Protein AF-0000000087723952 (afdb_homodimer)

Sequence (284 aa):
MVAALSARDNWGLHAAAAVATLAGLWAAYNCGKAASRRHQKVFVLSVTLAFPSEAELEAFLTVWRPLAEYVKRNEPRTLSFELCHADNDPLKIMVYERYVSKSDYTEVHRSSGPMRAFKEATAGMKFTVTGQSFYESNIGYMMVAALSARDNWGLHAAAAVATLAGLWAAYNCGKAASRRHQKVFVLSVTLAFPSEAELEAFLTVWRPLAEYVKRNEPRTLSFELCHADNDPLKIMVYERYVSKSDYTEVHRSSGPMRAFKEATAGMKFTVTGQSFYESNIGYM

Nearest PDB structures (foldseek):
  3bm7-assembly1_A-2  TM=8.627E-01  e=5.551E-07  Caulobacter vibrioides CB15
  3kkf-assembly1_A  TM=8.091E-01  e=1.254E-06  Bacteroides thetaiotaomicron
  8ecx-assembly1_B  TM=7.713E-01  e=5.551E-07  Pseudomonas aeruginosa
  2gff-assembly1_A  TM=8.118E-01  e=2.832E-06  Yersinia pestis
  4dpo-assembly1_B  TM=8.158E-01  e=4.193E-05  Methanosarcina mazei Go1

pLDDT: mean 77.63, std 32.88, range [15.65, 98.94]

InterPro domains:
  IPR007138 Antibiotic biosynthesis monooxygenase domain [PF03992] (53-120)
  IPR007138 Antibiotic biosynthesis monooxygenase domain [PS51725] (43-139)
  IPR011008 Dimeric alpha-beta barrel [SSF54909] (54-125)

Radius of gyration: 39.35 Å; Cα contacts (8 Å, |Δi|>4): 420; chains: 2; bounding box: 183×106×47 Å

Organism: NCBI:txid307507

Foldseek 3Di:
DDDDDPPDDDPPPDDDDPPDDDDPPPDPPCPVPVPVVPQAFKKKWKKKKFAPDPVLQVLLVVLVVVLLVCCVVPQVQWPDWDKAADPPDRRMIMTMTIGSHVCSVVPPSCPDPSNVVSCVSCVPGDIDMDTDMDGDPVPDDD/DDDDDDDDDDDDPCVDDPPPVPPVPPPPPCPVPCPVVPQAFKKKWKKKKFAPDPVLVVLLVVLVVVLLVCCVVPQVQWPDWDKAADPPDRRMIMTMTIGSHVCSVVPPSCPDPSNVVSCVSCVPGDIDMDTDMDGDPVPDDD

Structure (mmCIF, N/CA/C/O backbone):
data_AF-0000000087723952-model_v1
#
loop_
_entity.id
_entity.type
_entity.pdbx_description
1 polymer 'ABM domain-containing protein'
#
loop_
_atom_site.group_PDB
_atom_site.id
_atom_site.type_symbol
_atom_site.label_atom_id
_atom_site.label_alt_id
_atom_site.label_comp_id
_atom_site.label_asym_id
_atom_site.label_entity_id
_atom_site.label_seq_id
_atom_site.pdbx_PDB_ins_code
_atom_site.Cartn_x
_atom_site.Cartn_y
_atom_site.Cartn_z
_atom_site.occupancy
_atom_site.B_iso_or_equiv
_atom_site.auth_seq_id
_atom_site.auth_comp_id
_atom_site.auth_asym_id
_atom_site.auth_atom_id
_atom_site.pdbx_PDB_model_num
ATOM 1 N N . MET A 1 1 ? 90.125 -59.531 4.332 1 22.11 1 MET A N 1
ATOM 2 C CA . MET A 1 1 ? 90 -58.812 5.605 1 22.11 1 MET A CA 1
ATOM 3 C C . MET A 1 1 ? 90.125 -57.312 5.402 1 22.11 1 MET A C 1
ATOM 5 O O . MET A 1 1 ? 90.125 -56.562 6.371 1 22.11 1 MET A O 1
ATOM 9 N N . VAL A 1 2 ? 90.375 -56.969 4.188 1 16.42 2 VAL A N 1
ATOM 10 C CA . VAL A 1 2 ? 91.125 -55.719 4.109 1 16.42 2 VAL A CA 1
ATOM 11 C C . VAL A 1 2 ? 90.25 -54.562 4.543 1 16.42 2 VAL A C 1
ATOM 13 O O . VAL A 1 2 ? 89 -54.688 4.582 1 16.42 2 VAL A O 1
ATOM 16 N N . ALA A 1 3 ? 90.5 -53.438 3.879 1 15.65 3 ALA A N 1
ATOM 17 C CA . ALA A 1 3 ? 90.938 -52.125 4.312 1 15.65 3 ALA A CA 1
ATOM 18 C C . ALA A 1 3 ? 89.688 -51.25 4.613 1 15.65 3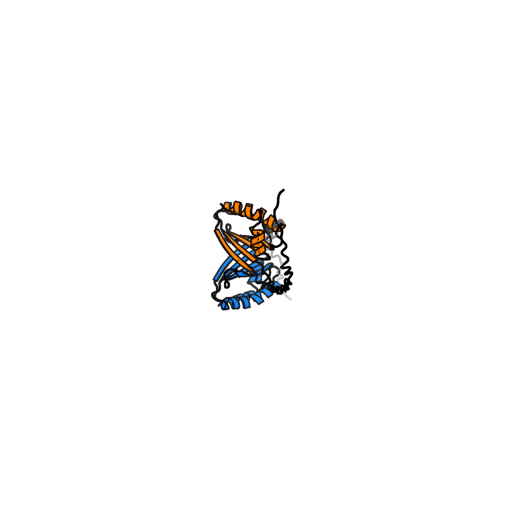 ALA A C 1
ATOM 20 O O . ALA A 1 3 ? 89.625 -50.656 5.695 1 15.65 3 ALA A O 1
ATOM 21 N N . ALA A 1 4 ? 89.438 -50.406 3.643 1 16.77 4 ALA A N 1
ATOM 22 C CA . ALA A 1 4 ? 89.625 -48.969 3.773 1 16.77 4 ALA A CA 1
ATOM 23 C C . ALA A 1 4 ? 88.375 -48.312 4.34 1 16.77 4 ALA A C 1
ATOM 25 O O . ALA A 1 4 ? 87.312 -48.938 4.332 1 16.77 4 ALA A O 1
ATOM 26 N N . LEU A 1 5 ? 87.875 -47.25 3.611 1 19.91 5 LEU A N 1
ATOM 27 C CA . LEU A 1 5 ? 87.938 -45.812 3.893 1 19.91 5 LEU A CA 1
ATOM 28 C C . LEU A 1 5 ? 86.625 -45.312 4.504 1 19.91 5 LEU A C 1
ATOM 30 O O . LEU A 1 5 ? 85.562 -45.5 3.916 1 19.91 5 LEU A O 1
ATOM 34 N N . SER A 1 6 ? 86.5 -45.062 5.816 1 18.73 6 SER A N 1
ATOM 35 C CA . SER A 1 6 ? 85.688 -44.594 6.93 1 18.73 6 SER A CA 1
ATOM 36 C C . SER A 1 6 ? 85.188 -43.188 6.688 1 18.73 6 SER A C 1
ATOM 38 O O . SER A 1 6 ? 84.75 -42.5 7.629 1 18.73 6 SER A O 1
ATOM 40 N N . ALA A 1 7 ? 85.312 -42.75 5.312 1 19.58 7 ALA A N 1
ATOM 41 C CA . ALA A 1 7 ? 85.25 -41.312 5.137 1 19.58 7 ALA A CA 1
ATOM 42 C C . ALA A 1 7 ? 84.062 -40.719 5.887 1 19.58 7 ALA A C 1
ATOM 44 O O . ALA A 1 7 ? 82.938 -41.062 5.621 1 19.58 7 ALA A O 1
ATOM 45 N N . ARG A 1 8 ? 84.25 -40.094 7.027 1 18.91 8 ARG A N 1
ATOM 46 C CA . ARG A 1 8 ? 83.75 -39.406 8.203 1 18.91 8 ARG A CA 1
ATOM 47 C C . ARG A 1 8 ? 82.75 -38.344 7.82 1 18.91 8 ARG A C 1
ATOM 49 O O . ARG A 1 8 ? 81.562 -38.406 8.219 1 18.91 8 ARG A O 1
ATOM 56 N N . ASP A 1 9 ? 83.188 -36.938 7.973 1 18.14 9 ASP A N 1
ATOM 57 C CA . ASP A 1 9 ? 82.875 -35.906 8.945 1 18.14 9 ASP A CA 1
ATOM 58 C C . ASP A 1 9 ? 81.75 -35 8.453 1 18.14 9 ASP A C 1
ATOM 60 O O . ASP A 1 9 ? 80.562 -35.125 8.898 1 18.14 9 ASP A O 1
ATOM 64 N N . ASN A 1 10 ? 82 -33.562 8.273 1 19.45 10 ASN A N 1
ATOM 65 C CA . ASN A 1 10 ? 81.75 -32.312 8.969 1 19.45 10 ASN A CA 1
ATOM 66 C C . ASN A 1 10 ? 80.812 -31.406 8.164 1 19.45 10 ASN A C 1
ATOM 68 O O . ASN A 1 10 ? 81.25 -30.469 7.5 1 19.45 10 ASN A O 1
ATOM 72 N N . TRP A 1 11 ? 80.062 -31.891 7.152 1 19.27 11 TRP A N 1
ATOM 73 C CA . TRP A 1 11 ? 79.562 -30.875 6.246 1 19.27 11 TRP A CA 1
ATOM 74 C C . TRP A 1 11 ? 78.812 -29.766 7.02 1 19.27 11 TRP A C 1
ATOM 76 O O . TRP A 1 11 ? 77.938 -30.047 7.848 1 19.27 11 TRP A O 1
ATOM 86 N N . GLY A 1 12 ? 79.438 -28.516 7.203 1 18.52 12 GLY A N 1
ATOM 87 C CA . GLY A 1 12 ? 79.438 -27.172 7.785 1 18.52 12 GLY A CA 1
ATOM 88 C C . GLY A 1 12 ? 78.188 -26.391 7.492 1 18.52 12 GLY A C 1
ATOM 89 O O . GLY A 1 12 ? 78.125 -25.203 7.816 1 18.52 12 GLY A O 1
ATOM 90 N N . LEU A 1 13 ? 77.438 -26.781 6.457 1 20.98 13 LEU A N 1
ATOM 91 C CA . LEU A 1 13 ? 76.812 -25.609 5.871 1 20.98 13 LEU A CA 1
ATOM 92 C C . LEU A 1 13 ? 75.938 -24.906 6.898 1 20.98 13 LEU A C 1
ATOM 94 O O . LEU A 1 13 ? 74.938 -25.484 7.367 1 20.98 13 LEU A O 1
ATOM 98 N N . HIS A 1 14 ? 76.562 -23.906 7.645 1 20.56 14 HIS A N 1
ATOM 99 C CA . HIS A 1 14 ? 76.188 -23.031 8.75 1 20.56 14 HIS A CA 1
ATOM 100 C C . HIS A 1 14 ? 74.875 -22.281 8.445 1 20.56 14 HIS A C 1
ATOM 102 O O . HIS A 1 14 ? 74.188 -21.844 9.359 1 20.56 14 HIS A O 1
ATOM 108 N N . ALA A 1 15 ? 74.812 -21.734 7.109 1 19.08 15 ALA A N 1
ATOM 109 C CA . ALA A 1 15 ? 74.438 -20.344 7.262 1 19.08 15 ALA A CA 1
ATOM 110 C C . ALA A 1 15 ? 73.188 -20.219 8.125 1 19.08 15 ALA A C 1
ATOM 112 O O . ALA A 1 15 ? 72.5 -21.203 8.344 1 19.08 15 ALA A O 1
ATOM 113 N N . ALA A 1 16 ? 72.312 -19.219 7.559 1 20.5 16 ALA A N 1
ATOM 114 C CA . ALA A 1 16 ? 71.688 -17.969 7.988 1 20.5 16 ALA A CA 1
ATOM 115 C C . ALA A 1 16 ? 70.438 -18.234 8.805 1 20.5 16 ALA A C 1
ATOM 117 O O . ALA A 1 16 ? 69.75 -19.203 8.57 1 20.5 16 ALA A O 1
ATOM 118 N N . ALA A 1 17 ? 70.375 -17.406 9.836 1 20.64 17 ALA A N 1
ATOM 119 C CA . ALA A 1 17 ? 69.625 -16.984 11.016 1 20.64 17 ALA A CA 1
ATOM 120 C C . ALA A 1 17 ? 68.125 -16.812 10.672 1 20.64 17 ALA A C 1
ATOM 122 O O . ALA A 1 17 ? 67.812 -15.984 9.828 1 20.64 17 ALA A O 1
ATOM 123 N N . ALA A 1 18 ? 67.312 -17.891 10.648 1 21.41 18 ALA A N 1
ATOM 124 C CA . ALA A 1 18 ? 65.875 -18.016 10.523 1 21.41 18 ALA A CA 1
ATOM 125 C C . ALA A 1 18 ? 65.125 -17 11.406 1 21.41 18 ALA A C 1
ATOM 127 O O . ALA A 1 18 ? 63.938 -16.875 11.344 1 21.41 18 ALA A O 1
ATOM 128 N N . VAL A 1 19 ? 66 -16.484 12.484 1 21.25 19 VAL A N 1
ATOM 129 C CA . VAL A 1 19 ? 65.062 -16.359 13.617 1 21.25 19 VAL A CA 1
ATOM 130 C C . VAL A 1 19 ? 64.125 -15.148 13.414 1 21.25 19 VAL A C 1
ATOM 132 O O . VAL A 1 19 ? 64.312 -14.125 14.086 1 21.25 19 VAL A O 1
ATOM 135 N N . ALA A 1 20 ? 64.188 -14.516 12.188 1 22 20 ALA A N 1
ATOM 136 C CA . ALA A 1 20 ? 63.625 -13.195 12.492 1 22 20 ALA A CA 1
ATOM 137 C C . ALA A 1 20 ? 62.469 -13.305 13.453 1 22 20 ALA A C 1
ATOM 139 O O . ALA A 1 20 ? 61.781 -14.328 13.492 1 22 20 ALA A O 1
ATOM 140 N N . THR A 1 21 ? 62.188 -12.133 14.156 1 20.95 21 THR A N 1
ATOM 141 C CA . THR A 1 21 ? 61.656 -11.43 15.328 1 20.95 21 THR A CA 1
ATOM 142 C C . THR A 1 21 ? 60.156 -11.633 15.461 1 20.95 21 THR A C 1
ATOM 144 O O . THR A 1 21 ? 59.5 -12.023 14.492 1 20.95 21 THR A O 1
ATOM 147 N N . LEU A 1 22 ? 59.531 -10.68 16.219 1 22.83 22 LEU A N 1
ATOM 148 C CA . LEU A 1 22 ? 58.625 -10.344 17.312 1 22.83 22 LEU A CA 1
ATOM 149 C C . LEU A 1 22 ? 57.188 -10.375 16.844 1 22.83 22 LEU A C 1
ATOM 151 O O . LEU A 1 22 ? 56.906 -10.258 15.648 1 22.83 22 LEU A O 1
ATOM 155 N N . ALA A 1 23 ? 56.312 -10.375 17.938 1 25.39 23 ALA A N 1
ATOM 156 C CA . ALA A 1 23 ? 54.969 -10.562 18.484 1 25.39 23 ALA A CA 1
ATOM 157 C C . ALA A 1 23 ? 54 -9.539 17.906 1 25.39 23 ALA A C 1
ATOM 159 O O . ALA A 1 23 ? 52.812 -9.586 18.203 1 25.39 23 ALA A O 1
ATOM 160 N N . GLY A 1 24 ? 54.625 -8.516 17.266 1 24.78 24 GLY A N 1
ATOM 161 C CA . GLY A 1 24 ? 53.75 -7.395 17.516 1 24.78 24 GLY A CA 1
ATOM 162 C C . GLY A 1 24 ? 52.344 -7.633 17 1 24.78 24 GLY A C 1
ATOM 163 O O . GLY A 1 24 ? 51.531 -6.699 16.922 1 24.78 24 GLY A O 1
ATOM 164 N N . LEU A 1 25 ? 52.219 -8.711 16.328 1 26.14 25 LEU A N 1
ATOM 165 C CA . LEU A 1 25 ? 51.031 -8.484 15.5 1 26.14 25 LEU A CA 1
ATOM 166 C C . LEU A 1 25 ? 49.812 -8.141 16.359 1 26.14 25 LEU A C 1
ATOM 168 O O . LEU A 1 25 ? 49.25 -9.023 17.016 1 26.14 25 LEU A O 1
ATOM 172 N N . TRP A 1 26 ? 50.031 -7.129 17.297 1 23.89 26 TRP A N 1
ATOM 173 C CA . TRP A 1 26 ? 48.781 -6.715 17.953 1 23.89 26 TRP A CA 1
ATOM 174 C C . TRP A 1 26 ? 47.594 -6.84 17.016 1 23.89 26 TRP A C 1
ATOM 176 O O . TRP A 1 26 ? 47.719 -6.574 15.812 1 23.89 26 TRP A O 1
ATOM 186 N N . ALA A 1 27 ? 46.562 -7.527 17.516 1 23.95 27 ALA A N 1
ATOM 187 C CA . ALA A 1 27 ? 45.156 -7.734 17.188 1 23.95 27 ALA A CA 1
ATOM 188 C C . ALA A 1 27 ? 44.531 -6.465 16.609 1 23.95 27 ALA A C 1
ATOM 190 O O . ALA A 1 27 ? 44.562 -5.414 17.25 1 23.95 27 ALA A O 1
ATOM 191 N N . ALA A 1 28 ? 44.844 -6.086 15.461 1 27.3 28 ALA A N 1
ATOM 192 C CA . ALA A 1 28 ? 43.938 -5.129 14.828 1 27.3 28 ALA A CA 1
ATOM 193 C C . ALA A 1 28 ? 42.562 -5.207 15.43 1 27.3 28 ALA A C 1
ATOM 195 O O . ALA A 1 28 ? 42 -6.297 15.602 1 27.3 28 ALA A O 1
ATOM 196 N N . TYR A 1 29 ? 42.281 -4.359 16.406 1 26.86 29 TYR A N 1
ATOM 197 C CA . TYR A 1 29 ? 40.969 -3.945 16.906 1 26.86 29 TYR A CA 1
ATOM 198 C C . TYR A 1 29 ? 39.938 -4.027 15.797 1 26.86 29 TYR A C 1
ATOM 200 O O . TYR A 1 29 ? 40.062 -3.408 14.742 1 26.86 29 TYR A O 1
ATOM 208 N N . ASN A 1 30 ? 39.469 -5.188 15.539 1 30.38 30 ASN A N 1
ATOM 209 C CA . ASN A 1 30 ? 38.156 -5.344 14.891 1 30.38 30 ASN A CA 1
ATOM 210 C C . ASN A 1 30 ? 37.25 -4.176 15.211 1 30.38 30 ASN A C 1
ATOM 212 O O . ASN A 1 30 ? 36.688 -4.109 16.297 1 30.38 30 ASN A O 1
ATOM 216 N N . CYS A 1 31 ? 37.812 -2.975 15.18 1 27.55 31 CYS A N 1
ATOM 217 C CA . CYS A 1 31 ? 36.75 -1.968 15.164 1 27.55 31 CYS A CA 1
ATOM 218 C C . CYS A 1 31 ? 35.5 -2.502 14.484 1 27.55 31 CYS A C 1
ATOM 220 O O . CYS A 1 31 ? 35.5 -2.756 13.281 1 27.55 31 CYS A O 1
ATOM 222 N N . GLY A 1 32 ? 35.031 -3.541 14.945 1 30.56 32 GLY A N 1
ATOM 223 C CA . GLY A 1 32 ? 33.625 -3.838 14.633 1 30.56 32 GLY A CA 1
ATOM 224 C C . GLY A 1 32 ? 32.812 -2.604 14.297 1 30.56 32 GLY A C 1
ATOM 225 O O . GLY A 1 32 ? 32.594 -1.753 15.156 1 30.56 32 GLY A O 1
ATOM 226 N N . LYS A 1 33 ? 33.25 -1.799 13.359 1 31.2 33 LYS A N 1
ATOM 227 C CA . LYS A 1 33 ? 32.25 -0.843 12.93 1 31.2 33 LYS A CA 1
ATOM 228 C C . LYS A 1 33 ? 30.844 -1.324 13.297 1 31.2 33 LYS A C 1
ATOM 230 O O . LYS A 1 33 ? 30.5 -2.492 13.086 1 31.2 33 LYS A O 1
ATOM 235 N N . ALA A 1 34 ? 30.422 -1.052 14.445 1 26.94 34 ALA A N 1
ATOM 236 C CA . ALA A 1 34 ? 28.969 -1.027 14.586 1 26.94 34 ALA A CA 1
ATOM 237 C C . ALA A 1 34 ? 28.281 -0.861 13.234 1 26.94 34 ALA A C 1
ATOM 239 O O . ALA A 1 34 ? 28.375 0.198 12.609 1 26.94 34 ALA A O 1
ATOM 240 N N . ALA A 1 35 ? 28.594 -1.619 12.281 1 33.31 35 ALA A N 1
ATOM 241 C CA . ALA A 1 35 ? 27.578 -1.604 11.227 1 33.31 35 ALA A CA 1
ATOM 242 C C . ALA A 1 35 ? 26.281 -0.974 11.711 1 33.31 35 ALA A C 1
ATOM 244 O O . ALA A 1 35 ? 25.672 -1.465 12.664 1 33.31 35 ALA A O 1
ATOM 245 N N . SER A 1 36 ? 26.281 0.177 12.156 1 36.09 36 SER A N 1
ATOM 246 C CA . SER A 1 36 ? 25.109 0.961 12.555 1 36.09 36 SER A CA 1
ATOM 247 C C . SER A 1 36 ? 23.812 0.24 12.203 1 36.09 36 SER A C 1
ATOM 249 O O . SER A 1 36 ? 23.609 -0.149 11.055 1 36.09 36 SER A O 1
ATOM 251 N N . ARG A 1 37 ? 23.422 -0.795 12.82 1 35.97 37 ARG A N 1
ATOM 252 C CA . ARG A 1 37 ? 22.141 -1.496 12.703 1 35.97 37 ARG A CA 1
ATOM 253 C C . ARG A 1 37 ? 21.078 -0.605 12.062 1 35.97 37 ARG A C 1
ATOM 255 O O . ARG A 1 37 ? 20.359 0.117 12.758 1 35.97 37 ARG A O 1
ATOM 262 N N . ARG A 1 38 ? 21.562 0.14 11.172 1 41.75 38 ARG A N 1
ATOM 263 C CA . ARG A 1 38 ? 20.578 0.946 10.461 1 41.75 38 ARG A CA 1
ATOM 264 C C . ARG A 1 38 ? 19.203 0.295 10.516 1 41.75 38 ARG A C 1
ATOM 266 O O . ARG A 1 38 ? 19.062 -0.896 10.227 1 41.75 38 ARG A O 1
ATOM 273 N N . HIS A 1 39 ? 18.641 0.5 11.672 1 50.56 39 HIS A N 1
ATOM 274 C CA . HIS A 1 39 ? 17.25 0.065 11.828 1 50.56 39 HIS A CA 1
ATOM 275 C C . HIS A 1 39 ? 16.609 -0.233 10.477 1 50.56 39 HIS A C 1
ATOM 277 O O . HIS A 1 39 ? 16.531 0.647 9.617 1 50.56 39 HIS A O 1
ATOM 283 N N . GLN A 1 40 ? 17.047 -1.427 9.984 1 65.12 40 GLN A N 1
ATOM 284 C CA . GLN A 1 40 ? 16.469 -1.828 8.703 1 65.12 40 GLN A CA 1
ATOM 285 C C . GLN A 1 40 ? 14.992 -1.453 8.617 1 65.12 40 GLN A C 1
ATOM 287 O O . GLN A 1 40 ? 14.234 -1.689 9.562 1 65.12 40 GLN A O 1
ATOM 292 N N . LYS A 1 41 ? 14.844 -0.626 7.871 1 90.5 41 LYS A N 1
ATOM 293 C CA . LYS A 1 41 ? 13.477 -0.189 7.625 1 90.5 41 LYS A CA 1
ATOM 294 C C . LYS A 1 41 ? 12.695 -1.242 6.84 1 90.5 41 LYS A C 1
ATOM 296 O O . LYS A 1 41 ? 13.266 -1.964 6.023 1 90.5 41 LYS A O 1
ATOM 301 N N . VAL A 1 42 ? 11.523 -1.49 7.332 1 98.31 42 VAL A N 1
ATOM 302 C CA . VAL A 1 42 ? 10.641 -2.41 6.625 1 98.31 42 VAL A CA 1
ATOM 303 C C . VAL A 1 42 ? 10.625 -2.072 5.137 1 98.31 42 VAL A C 1
ATOM 305 O O . VAL A 1 42 ? 10.461 -0.909 4.758 1 98.31 42 VAL A O 1
ATOM 308 N N . PHE A 1 43 ? 10.938 -3.117 4.316 1 98.62 43 PHE A N 1
ATOM 309 C CA . PHE A 1 43 ? 10.922 -3.01 2.863 1 98.62 43 PHE A CA 1
ATOM 310 C C . PHE A 1 43 ? 9.531 -3.307 2.314 1 98.62 43 PHE A C 1
ATOM 312 O O . PHE A 1 43 ? 8.914 -4.312 2.674 1 98.62 43 PHE A O 1
ATOM 319 N N . VAL A 1 44 ? 9.039 -2.424 1.469 1 98.81 44 VAL A N 1
ATOM 320 C CA . VAL A 1 44 ? 7.676 -2.537 0.971 1 98.81 44 VAL A CA 1
ATOM 321 C C . VAL A 1 44 ? 7.688 -2.611 -0.555 1 98.81 44 VAL A C 1
ATOM 323 O O . VAL A 1 44 ? 8.422 -1.871 -1.213 1 98.81 44 VAL A O 1
ATOM 326 N N . LEU A 1 45 ? 6.945 -3.521 -1.154 1 98.88 45 LEU A N 1
ATOM 327 C CA . LEU A 1 45 ? 6.605 -3.541 -2.572 1 98.88 45 LEU A CA 1
ATOM 328 C C . LEU A 1 45 ? 5.117 -3.264 -2.779 1 98.88 45 LEU A C 1
ATOM 330 O O . LEU A 1 45 ? 4.27 -3.939 -2.191 1 98.88 45 LEU A O 1
ATOM 334 N N . SER A 1 46 ? 4.801 -2.223 -3.459 1 98.88 46 SER A N 1
ATOM 335 C CA . SER A 1 46 ? 3.439 -1.896 -3.867 1 98.88 46 SER A CA 1
ATOM 336 C C . SER A 1 46 ? 3.322 -1.812 -5.387 1 98.88 46 SER A C 1
ATOM 338 O O . SER A 1 46 ? 3.898 -0.918 -6.008 1 98.88 46 SER A O 1
ATOM 340 N N . VAL A 1 47 ? 2.584 -2.744 -5.984 1 98.75 47 VAL A N 1
ATOM 341 C CA . VAL A 1 47 ? 2.414 -2.744 -7.434 1 98.75 47 VAL A CA 1
ATOM 342 C C . VAL A 1 47 ? 0.932 -2.854 -7.785 1 98.75 47 VAL A C 1
ATOM 344 O O . VAL A 1 47 ? 0.169 -3.516 -7.074 1 98.75 47 VAL A O 1
ATOM 347 N N . THR A 1 48 ? 0.562 -2.199 -8.805 1 98.81 48 THR A N 1
ATOM 348 C CA . THR A 1 48 ? -0.789 -2.266 -9.352 1 98.81 48 THR A CA 1
ATOM 349 C C . THR A 1 48 ? -0.793 -2.992 -10.695 1 98.81 48 THR A C 1
ATOM 351 O O . THR A 1 48 ? 0.05 -2.725 -11.555 1 98.81 48 THR A O 1
ATOM 354 N N . LEU A 1 49 ? -1.674 -3.924 -10.828 1 98.81 49 LEU A N 1
ATOM 355 C CA . LEU A 1 49 ? -1.836 -4.688 -12.062 1 98.81 49 LEU A CA 1
ATOM 356 C C . LEU A 1 49 ? -3.18 -4.383 -12.711 1 98.81 49 LEU A C 1
ATOM 358 O O . LEU A 1 49 ? -4.199 -4.27 -12.031 1 98.81 49 LEU A O 1
ATOM 362 N N . ALA A 1 50 ? -3.186 -4.266 -14.016 1 98.88 50 ALA A N 1
ATOM 363 C CA . ALA A 1 50 ? -4.402 -4.105 -14.812 1 98.88 50 ALA A CA 1
ATOM 364 C C . ALA A 1 50 ? -4.543 -5.234 -15.828 1 98.88 50 ALA A C 1
ATOM 366 O O . ALA A 1 50 ? -3.586 -5.578 -16.531 1 98.88 50 ALA A O 1
ATOM 367 N N . PHE A 1 51 ? -5.695 -5.781 -15.906 1 98.88 51 PHE A N 1
ATOM 368 C CA . PHE A 1 51 ? -5.957 -6.949 -16.734 1 98.88 51 PHE A CA 1
ATOM 369 C C . PHE A 1 51 ? -6.891 -6.598 -17.891 1 98.88 51 PHE A C 1
ATOM 371 O O . PHE A 1 51 ? -7.734 -5.707 -17.766 1 98.88 51 PHE A O 1
ATOM 378 N N . PRO A 1 52 ? -6.758 -7.324 -18.969 1 98.69 52 PRO A N 1
ATOM 379 C CA . PRO A 1 52 ? -7.594 -7.012 -20.125 1 98.69 52 PRO A CA 1
ATOM 380 C C . PRO A 1 52 ? -8.984 -7.629 -20.031 1 98.69 52 PRO A C 1
ATOM 382 O O . PRO A 1 52 ? -9.883 -7.262 -20.812 1 98.69 52 PRO A O 1
ATOM 385 N N . SER A 1 53 ? -9.148 -8.656 -19.109 1 98.56 53 SER A N 1
ATOM 386 C CA . SER A 1 53 ? -10.445 -9.328 -18.969 1 98.56 53 SER A CA 1
ATOM 387 C C . SER A 1 53 ? -10.602 -9.953 -17.594 1 98.56 53 SER A C 1
ATOM 389 O O . SER A 1 53 ? -9.617 -10.156 -16.875 1 98.56 53 SER A O 1
ATOM 391 N N . GLU A 1 54 ? -11.883 -10.234 -17.266 1 98.19 54 GLU A N 1
ATOM 392 C CA . GLU A 1 54 ? -12.172 -10.914 -16.016 1 98.19 54 GLU A CA 1
ATOM 393 C C . GLU A 1 54 ? -11.531 -12.305 -15.977 1 98.19 54 GLU A C 1
ATOM 395 O O . GLU A 1 54 ? -11.07 -12.75 -14.93 1 98.19 54 GLU A O 1
ATOM 400 N N . ALA A 1 55 ? -11.516 -12.883 -17.094 1 98.3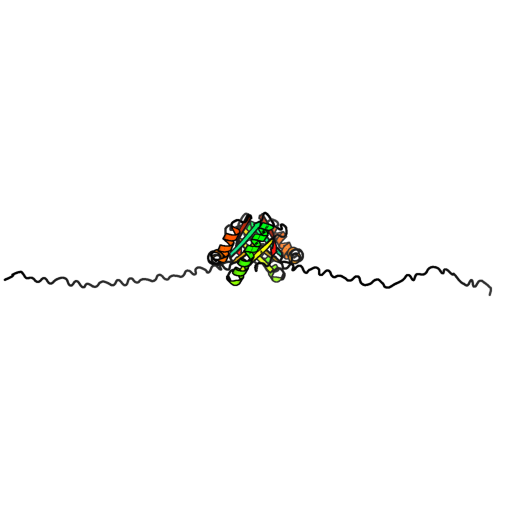1 55 ALA A N 1
ATOM 401 C CA . ALA A 1 55 ? -10.93 -14.219 -17.188 1 98.31 55 ALA A CA 1
ATOM 402 C C . ALA A 1 55 ? -9.445 -14.188 -16.828 1 98.31 55 ALA A C 1
ATOM 404 O O . ALA A 1 55 ? -8.961 -15.062 -16.109 1 98.31 55 ALA A O 1
ATOM 405 N N . GLU A 1 56 ? -8.766 -13.195 -17.359 1 98.44 56 GLU A N 1
ATOM 406 C CA . GLU A 1 56 ? -7.34 -13.07 -17.047 1 98.44 56 GLU A CA 1
ATOM 407 C C . GLU A 1 56 ? -7.109 -12.773 -15.578 1 98.44 56 GLU A C 1
ATOM 409 O O . GLU A 1 56 ? -6.184 -13.312 -14.969 1 98.44 56 GLU A O 1
ATOM 414 N N . LEU A 1 57 ? -7.949 -11.938 -15.039 1 98.56 57 LEU A N 1
ATOM 415 C CA . LEU A 1 57 ? -7.848 -11.633 -13.617 1 98.56 57 LEU A CA 1
ATOM 416 C C . LEU A 1 57 ? -8.094 -12.883 -12.773 1 98.56 57 LEU A C 1
ATOM 418 O O . LEU A 1 57 ? -7.34 -13.164 -11.844 1 98.56 57 LEU A O 1
ATOM 422 N N . GLU A 1 58 ? -9.094 -13.625 -13.133 1 98.12 58 GLU A N 1
ATOM 423 C CA . GLU A 1 58 ? -9.422 -14.828 -12.375 1 98.12 58 GLU A CA 1
ATOM 424 C C . GLU A 1 58 ? -8.289 -15.859 -12.453 1 98.12 58 GLU A C 1
ATOM 426 O O . GLU A 1 58 ? -8.016 -16.562 -11.484 1 98.12 58 GLU A O 1
ATOM 431 N N . ALA A 1 59 ? -7.707 -16.016 -13.562 1 98.5 59 ALA A N 1
ATOM 432 C CA . ALA A 1 59 ? -6.559 -16.906 -13.711 1 98.5 59 ALA A CA 1
ATOM 433 C C . ALA A 1 59 ? -5.422 -16.5 -12.781 1 98.5 59 ALA A C 1
ATOM 435 O O . ALA A 1 59 ? -4.801 -17.344 -12.141 1 98.5 59 ALA A O 1
ATOM 436 N N . PHE A 1 60 ? -5.184 -15.242 -12.727 1 98.69 60 PHE A N 1
ATOM 437 C CA . PHE A 1 60 ? -4.148 -14.727 -11.844 1 98.69 60 PHE A CA 1
ATOM 438 C C . PHE A 1 60 ? -4.469 -15.039 -10.383 1 98.69 60 PHE A C 1
ATOM 440 O O . PHE A 1 60 ? -3.607 -15.516 -9.641 1 98.69 60 PHE A O 1
ATOM 447 N N . LEU A 1 61 ? -5.688 -14.75 -9.992 1 98.25 61 LEU A N 1
ATOM 448 C CA . LEU A 1 61 ? -6.105 -14.984 -8.617 1 98.25 61 LEU A CA 1
ATOM 449 C C . LEU A 1 61 ? -5.965 -16.453 -8.25 1 98.25 61 LEU A C 1
ATOM 451 O O . LEU A 1 61 ? -5.617 -16.797 -7.117 1 98.25 61 LEU A O 1
ATOM 455 N N . THR A 1 62 ? -6.211 -17.312 -9.164 1 98.12 62 THR A N 1
ATOM 456 C CA . THR A 1 62 ? -6.113 -18.75 -8.945 1 98.12 62 THR A CA 1
ATOM 457 C C . THR A 1 62 ? -4.68 -19.141 -8.617 1 98.12 62 THR A C 1
ATOM 459 O O . THR A 1 62 ? -4.453 -20 -7.762 1 98.12 62 THR A O 1
ATOM 462 N N . VAL A 1 63 ? -3.752 -18.516 -9.273 1 98.25 63 VAL A N 1
ATOM 463 C CA . VAL A 1 63 ? -2.346 -18.844 -9.055 1 98.25 63 VAL A CA 1
ATOM 464 C C . VAL A 1 63 ? -1.829 -18.109 -7.82 1 98.25 63 VAL A C 1
ATOM 466 O O . VAL A 1 63 ? -0.953 -18.609 -7.113 1 98.25 63 VAL A O 1
ATOM 469 N N . TRP A 1 64 ? -2.387 -17 -7.5 1 98.31 64 TRP A N 1
ATOM 470 C CA . TRP A 1 64 ? -1.98 -16.188 -6.363 1 98.31 64 TRP A CA 1
ATOM 471 C C . TRP A 1 64 ? -2.312 -16.875 -5.047 1 98.31 64 TRP A C 1
ATOM 473 O O . TRP A 1 64 ? -1.531 -16.828 -4.094 1 98.31 64 TRP A O 1
ATOM 483 N N . ARG A 1 65 ? -3.41 -17.578 -4.945 1 97.75 65 ARG A N 1
ATOM 484 C CA . ARG A 1 65 ? -3.957 -18.109 -3.705 1 97.75 65 ARG A CA 1
ATOM 485 C C . ARG A 1 65 ? -2.98 -19.078 -3.051 1 97.75 65 ARG A C 1
ATOM 487 O O . ARG A 1 65 ? -2.609 -18.906 -1.889 1 97.75 65 ARG A O 1
ATOM 494 N N . PRO A 1 66 ? -2.488 -20.109 -3.725 1 98 66 PRO A N 1
ATOM 495 C CA . PRO A 1 66 ? -1.549 -21.016 -3.066 1 98 66 PRO A CA 1
ATOM 496 C C . PRO A 1 66 ? -0.236 -20.328 -2.686 1 98 66 PRO A C 1
ATOM 498 O O . PRO A 1 66 ? 0.392 -20.703 -1.691 1 98 66 PRO A O 1
ATOM 501 N N . LEU A 1 67 ? 0.21 -19.328 -3.432 1 98.69 67 LEU A N 1
ATOM 502 C CA . LEU A 1 67 ? 1.403 -18.578 -3.055 1 98.69 67 LEU A CA 1
ATOM 503 C C . LEU A 1 67 ? 1.18 -17.812 -1.748 1 98.69 67 LEU A C 1
ATOM 505 O O . LEU A 1 67 ? 2.012 -17.875 -0.841 1 98.69 67 LEU A O 1
ATOM 509 N N . ALA A 1 68 ? 0.078 -17.156 -1.713 1 98.56 68 ALA A N 1
ATOM 510 C CA . ALA A 1 68 ? -0.231 -16.375 -0.515 1 98.56 68 ALA A CA 1
ATOM 511 C C . ALA A 1 68 ? -0.295 -17.281 0.718 1 98.56 68 ALA A C 1
ATOM 513 O O . ALA A 1 68 ? 0.195 -16.906 1.788 1 98.56 68 ALA A O 1
ATOM 514 N N . GLU A 1 69 ? -0.896 -18.438 0.57 1 98.19 69 GLU A N 1
ATOM 515 C CA . GLU A 1 69 ? -0.969 -19.391 1.671 1 98.19 69 GLU A CA 1
ATOM 516 C C . GLU A 1 69 ? 0.423 -19.844 2.1 1 98.19 69 GLU A C 1
ATOM 518 O O . GLU A 1 69 ? 0.716 -19.922 3.293 1 98.19 69 GLU A O 1
ATOM 523 N N . TYR A 1 70 ? 1.239 -20.172 1.135 1 98.81 70 TYR A N 1
ATOM 524 C CA . TYR A 1 70 ? 2.609 -20.562 1.429 1 98.81 70 TYR A CA 1
ATOM 525 C C . TYR A 1 70 ? 3.35 -19.469 2.191 1 98.81 70 TYR A C 1
ATOM 527 O O . TYR A 1 70 ? 4.012 -19.75 3.193 1 98.81 70 TYR A O 1
ATOM 535 N N . VAL A 1 71 ? 3.281 -18.234 1.673 1 98.88 71 VAL A N 1
ATOM 536 C CA . VAL A 1 71 ? 3.994 -17.109 2.262 1 98.88 71 VAL A CA 1
ATOM 537 C C . VAL A 1 71 ? 3.547 -16.922 3.707 1 98.88 71 VAL A C 1
ATOM 539 O O . VAL A 1 71 ? 4.379 -16.781 4.609 1 98.88 71 VAL A O 1
ATOM 542 N N . LYS A 1 72 ? 2.297 -16.953 3.893 1 98.56 72 LYS A N 1
ATOM 543 C CA . LYS A 1 72 ? 1.741 -16.781 5.23 1 98.56 72 LYS A CA 1
ATOM 544 C C . LYS A 1 72 ? 2.281 -17.844 6.191 1 98.56 72 LYS A C 1
ATOM 546 O O . LYS A 1 72 ? 2.609 -17.531 7.34 1 98.56 72 LYS A O 1
ATOM 551 N N . ARG A 1 73 ? 2.449 -19.016 5.73 1 98.44 73 ARG A N 1
ATOM 552 C CA . ARG A 1 73 ? 2.801 -20.141 6.59 1 98.44 73 ARG A CA 1
ATOM 553 C C . ARG A 1 73 ? 4.312 -20.25 6.758 1 98.44 73 ARG A C 1
ATOM 555 O O . ARG A 1 73 ? 4.797 -20.672 7.812 1 98.44 73 ARG A O 1
ATOM 562 N N . ASN A 1 74 ? 5.059 -19.828 5.75 1 98.75 74 ASN A N 1
ATOM 563 C CA . ASN A 1 74 ? 6.445 -20.281 5.719 1 98.75 74 ASN A CA 1
ATOM 564 C C . ASN A 1 74 ? 7.418 -19.109 5.742 1 98.75 74 ASN A C 1
ATOM 566 O O . ASN A 1 74 ? 8.625 -19.297 5.883 1 98.75 74 ASN A O 1
ATOM 570 N N . GLU A 1 75 ? 6.918 -17.891 5.609 1 98.81 75 GLU A N 1
ATOM 571 C CA . GLU A 1 75 ? 7.793 -16.719 5.574 1 98.81 75 GLU A CA 1
ATOM 572 C C . GLU A 1 75 ? 7.426 -15.727 6.668 1 98.81 75 GLU A C 1
ATOM 574 O O . GLU A 1 75 ? 6.879 -14.656 6.383 1 98.81 75 GLU A O 1
ATOM 579 N N . PRO A 1 76 ? 7.844 -15.984 7.887 1 98.62 76 PRO A N 1
ATOM 580 C CA . PRO A 1 76 ? 7.422 -15.141 9.008 1 98.62 76 PRO A CA 1
ATOM 581 C C . PRO A 1 76 ? 7.98 -13.727 8.93 1 98.62 76 PRO A C 1
ATOM 583 O O . PRO A 1 76 ? 7.492 -12.82 9.609 1 98.62 76 PRO A O 1
ATOM 586 N N . ARG A 1 77 ? 9.008 -13.492 8.117 1 98.44 77 ARG A N 1
ATOM 587 C CA . ARG A 1 77 ? 9.586 -12.164 8 1 98.44 77 ARG A CA 1
ATOM 588 C C . ARG A 1 77 ? 8.977 -11.398 6.832 1 98.44 77 ARG A C 1
ATOM 590 O O . ARG A 1 77 ? 9.469 -10.328 6.457 1 98.44 77 ARG A O 1
ATOM 597 N N . THR A 1 78 ? 7.988 -12.016 6.129 1 98.81 78 THR A N 1
ATOM 598 C CA . THR A 1 78 ? 7.012 -11.305 5.312 1 98.81 78 THR A CA 1
ATOM 599 C C . THR A 1 78 ? 5.824 -10.852 6.156 1 98.81 78 THR A C 1
ATOM 601 O O . THR A 1 78 ? 4.957 -11.664 6.504 1 98.81 78 THR A O 1
ATOM 604 N N . LEU A 1 79 ? 5.797 -9.594 6.43 1 98.75 79 LEU A N 1
ATOM 605 C CA . LEU A 1 79 ? 4.879 -9.055 7.422 1 98.75 79 LEU A CA 1
ATOM 606 C C . LEU A 1 79 ? 3.475 -8.914 6.844 1 98.75 79 LEU A C 1
ATOM 608 O O . LEU A 1 79 ? 2.484 -8.969 7.578 1 98.75 79 LEU A O 1
ATOM 612 N N . SER A 1 80 ? 3.418 -8.68 5.57 1 98.81 80 SER A N 1
ATOM 613 C CA . SER A 1 80 ? 2.168 -8.578 4.824 1 98.81 80 SER A CA 1
ATOM 614 C C . SER A 1 80 ? 2.332 -9.086 3.398 1 98.81 80 SER A C 1
ATOM 616 O O . SER A 1 80 ? 3.369 -8.867 2.77 1 98.81 80 SER A O 1
ATOM 618 N N . PHE A 1 81 ? 1.353 -9.711 2.893 1 98.88 81 PHE A N 1
ATOM 619 C CA . PHE A 1 81 ? 1.211 -10.219 1.533 1 98.88 81 PHE A CA 1
ATOM 620 C C . PHE A 1 81 ? -0.253 -10.234 1.112 1 98.88 81 PHE A C 1
ATOM 622 O O . PHE A 1 81 ? -0.922 -11.266 1.221 1 98.88 81 PHE A O 1
ATOM 629 N N . GLU A 1 82 ? -0.704 -9.062 0.664 1 98.62 82 GLU A N 1
ATOM 630 C CA . GLU A 1 82 ? -2.135 -8.852 0.467 1 98.62 82 GLU A CA 1
ATOM 631 C C . GLU A 1 82 ? -2.432 -8.383 -0.953 1 98.62 82 GLU A C 1
ATOM 633 O O . GLU A 1 82 ? -1.624 -7.676 -1.559 1 98.62 82 GLU A O 1
ATOM 638 N N . LEU A 1 83 ? -3.51 -8.828 -1.507 1 98.5 83 LEU A N 1
ATOM 639 C CA . LEU A 1 83 ? -4.082 -8.375 -2.77 1 98.5 83 LEU A CA 1
ATOM 640 C C . LEU A 1 83 ? -5.344 -7.551 -2.531 1 98.5 83 LEU A C 1
ATOM 642 O O . LEU A 1 83 ? -6.223 -7.961 -1.767 1 98.5 83 LEU A O 1
ATOM 646 N N . CYS A 1 84 ? -5.426 -6.367 -3.148 1 98.56 84 CYS A N 1
ATOM 647 C CA . CYS A 1 84 ? -6.562 -5.461 -3.008 1 98.56 84 CYS A CA 1
ATOM 648 C C . CYS A 1 84 ? -7.207 -5.18 -4.359 1 98.56 84 CYS A C 1
ATOM 650 O O . CYS A 1 84 ? -6.508 -4.992 -5.355 1 98.56 84 CYS A O 1
ATOM 652 N N . HIS A 1 85 ? -8.523 -5.16 -4.395 1 98.19 85 HIS A N 1
ATOM 653 C CA . HIS A 1 85 ? -9.266 -4.824 -5.605 1 98.19 85 HIS A CA 1
ATOM 654 C C . HIS A 1 85 ? -9.523 -3.326 -5.695 1 98.19 85 HIS A C 1
ATOM 656 O O . HIS A 1 85 ? -9.977 -2.713 -4.723 1 98.19 85 HIS A O 1
ATOM 662 N N . ALA A 1 86 ? -9.227 -2.766 -6.887 1 98.31 86 ALA A N 1
ATOM 663 C CA . ALA A 1 86 ? -9.555 -1.356 -7.078 1 98.31 86 ALA A CA 1
ATOM 664 C C . ALA A 1 86 ? -11.062 -1.121 -6.938 1 98.31 86 ALA A C 1
ATOM 666 O O . ALA A 1 86 ? -11.867 -1.94 -7.379 1 98.31 86 ALA A O 1
ATOM 667 N N . ASP A 1 87 ? -11.328 -0.01 -6.344 1 95.5 87 ASP A N 1
ATOM 668 C CA . ASP A 1 87 ? -12.727 0.296 -6.086 1 95.5 87 ASP A CA 1
ATOM 669 C C . ASP A 1 87 ? -13.422 0.82 -7.34 1 95.5 87 ASP A C 1
ATOM 671 O O . ASP A 1 87 ? -14.641 0.691 -7.484 1 95.5 87 ASP A O 1
ATOM 675 N N . ASN A 1 88 ? -12.711 1.359 -8.258 1 95.75 88 ASN A N 1
ATOM 676 C CA . ASN A 1 88 ? -13.305 2.064 -9.383 1 95.75 88 ASN A CA 1
ATOM 677 C C . ASN A 1 88 ? -13.125 1.291 -10.688 1 95.75 88 ASN A C 1
ATOM 679 O O . ASN A 1 88 ? -13.625 1.7 -11.734 1 95.75 88 ASN A O 1
ATOM 683 N N . ASP A 1 89 ? -12.328 0.285 -10.75 1 97.56 89 ASP A N 1
ATOM 684 C CA . ASP A 1 89 ? -12.039 -0.537 -11.922 1 97.56 89 ASP A CA 1
ATOM 685 C C . ASP A 1 89 ? -11.984 -2.018 -11.555 1 97.56 89 ASP A C 1
ATOM 687 O O . ASP A 1 89 ? -11.031 -2.465 -10.914 1 97.56 89 ASP A O 1
ATOM 691 N N . PRO A 1 90 ? -12.891 -2.793 -11.938 1 97.38 90 PRO A N 1
ATOM 692 C CA . PRO A 1 90 ? -12.977 -4.188 -11.5 1 97.38 90 PRO A CA 1
ATOM 693 C C . PRO A 1 90 ? -11.836 -5.043 -12.039 1 97.38 90 PRO A C 1
ATOM 695 O O . PRO A 1 90 ? -11.648 -6.184 -11.602 1 97.38 90 PRO A O 1
ATOM 698 N N . LEU A 1 91 ? -11.031 -4.512 -13 1 98.75 91 LEU A N 1
ATOM 699 C CA . LEU A 1 91 ? -9.977 -5.312 -13.602 1 98.75 91 LEU A CA 1
ATOM 700 C C . LEU A 1 91 ? -8.602 -4.863 -13.109 1 98.75 91 LEU A C 1
ATOM 702 O O . LEU A 1 91 ? -7.582 -5.18 -13.727 1 98.75 91 LEU A O 1
ATOM 706 N N . LYS A 1 92 ? -8.648 -4.094 -12.078 1 98.81 92 LYS A N 1
ATOM 707 C CA . LYS A 1 92 ? -7.406 -3.57 -11.516 1 98.81 92 LYS A CA 1
ATOM 708 C C . LYS A 1 92 ? -7.242 -4 -10.055 1 98.81 92 LYS A C 1
ATOM 710 O O . LYS A 1 92 ? -8.203 -3.975 -9.289 1 98.81 92 LYS A O 1
ATOM 715 N N . ILE A 1 93 ? -6.027 -4.488 -9.742 1 98.75 93 ILE A N 1
ATOM 716 C CA . ILE A 1 93 ? -5.719 -4.895 -8.375 1 98.75 93 ILE A CA 1
ATOM 717 C C . ILE A 1 93 ? -4.402 -4.258 -7.93 1 98.75 93 ILE A C 1
ATOM 719 O O . ILE A 1 93 ? -3.611 -3.812 -8.766 1 98.75 93 ILE A O 1
ATOM 723 N N . MET A 1 94 ? -4.211 -4.199 -6.652 1 98.88 94 MET A N 1
ATOM 724 C CA . MET A 1 94 ? -2.92 -3.889 -6.051 1 98.88 94 MET A CA 1
ATOM 725 C C . MET A 1 94 ? -2.414 -5.059 -5.211 1 98.88 94 MET A C 1
ATOM 727 O O . MET A 1 94 ? -3.18 -5.668 -4.461 1 98.88 94 MET A O 1
ATOM 731 N N . VAL A 1 95 ? -1.152 -5.422 -5.391 1 98.88 95 VAL A N 1
ATOM 732 C CA . VAL A 1 95 ? -0.435 -6.301 -4.473 1 98.88 95 VAL A CA 1
ATOM 733 C C . VAL A 1 95 ? 0.454 -5.473 -3.551 1 98.88 95 VAL A C 1
ATOM 735 O O . VAL A 1 95 ? 1.228 -4.629 -4.016 1 98.88 95 VAL A O 1
ATOM 738 N N . TYR A 1 96 ? 0.247 -5.637 -2.252 1 98.81 96 TYR A N 1
ATOM 739 C CA . TYR A 1 96 ? 0.98 -4.926 -1.21 1 98.81 96 TYR A CA 1
ATOM 740 C C . TYR A 1 96 ? 1.767 -5.895 -0.337 1 98.81 96 TYR A C 1
ATOM 742 O O . TYR A 1 96 ? 1.185 -6.766 0.316 1 98.81 96 TYR A O 1
ATOM 750 N N . GLU A 1 97 ? 3.1 -5.777 -0.338 1 98.94 97 GLU A N 1
ATOM 751 C CA . GLU A 1 97 ? 4 -6.695 0.358 1 98.94 97 GLU A CA 1
ATOM 752 C C . GLU A 1 97 ? 4.922 -5.941 1.313 1 98.94 97 GLU A C 1
ATOM 754 O O . GLU A 1 97 ? 5.488 -4.91 0.954 1 98.94 97 GLU A O 1
ATOM 759 N N . ARG A 1 98 ? 5.059 -6.441 2.561 1 98.81 98 ARG A N 1
ATOM 760 C CA . ARG A 1 98 ? 5.969 -5.895 3.562 1 98.81 98 ARG A CA 1
ATOM 761 C C . ARG A 1 98 ? 6.934 -6.961 4.07 1 98.81 98 ARG A C 1
ATOM 763 O O . ARG A 1 98 ? 6.512 -8.062 4.441 1 98.81 98 ARG A O 1
ATOM 770 N N . TYR A 1 99 ? 8.156 -6.609 4.086 1 98.75 99 TYR A N 1
ATOM 771 C CA . TYR A 1 99 ? 9.234 -7.48 4.543 1 98.75 99 TYR A CA 1
ATOM 772 C C . TYR A 1 99 ? 10.047 -6.805 5.641 1 98.75 99 TYR A C 1
ATOM 774 O O . TYR A 1 99 ? 10.344 -5.609 5.559 1 98.75 99 TYR A O 1
ATOM 782 N N . VAL A 1 100 ? 10.438 -7.586 6.574 1 98.31 100 VAL A N 1
ATOM 783 C CA . VAL A 1 100 ? 11.25 -7.051 7.656 1 98.31 100 VAL A CA 1
ATOM 784 C C . VAL A 1 100 ? 12.492 -6.363 7.086 1 98.31 100 VAL A C 1
ATOM 786 O O . VAL A 1 100 ? 12.922 -5.324 7.586 1 98.31 100 VAL A O 1
ATOM 789 N N . SER A 1 101 ? 13.078 -6.945 6.023 1 97.81 101 SER A N 1
ATOM 790 C CA . SER A 1 101 ? 14.242 -6.379 5.359 1 97.81 101 SER A CA 1
ATOM 791 C C . SER A 1 101 ? 14.203 -6.625 3.855 1 97.81 101 SER A C 1
ATOM 793 O O . SER A 1 101 ? 13.461 -7.496 3.385 1 97.81 101 SER A O 1
ATOM 795 N N . LYS A 1 102 ? 14.961 -5.887 3.135 1 97.44 102 LYS A N 1
ATOM 796 C CA . LYS A 1 102 ? 15.078 -6.113 1.697 1 97.44 102 LYS A CA 1
ATOM 797 C C . LYS A 1 102 ? 15.602 -7.516 1.401 1 97.44 102 LYS A C 1
ATOM 799 O O . LYS A 1 102 ? 15.211 -8.133 0.411 1 97.44 102 LYS A O 1
ATOM 804 N N . SER A 1 103 ? 16.5 -8.031 2.195 1 97.69 103 SER A N 1
ATOM 805 C CA . SER A 1 103 ? 17.062 -9.359 1.979 1 97.69 103 SER A CA 1
ATOM 806 C C . SER A 1 103 ? 15.984 -10.438 2.135 1 97.69 103 SER A C 1
ATOM 808 O O . SER A 1 103 ? 16.016 -11.461 1.454 1 97.69 103 SER A O 1
ATOM 810 N N . ASP A 1 104 ? 14.977 -10.242 3.043 1 98.5 104 ASP A N 1
ATOM 811 C CA . ASP A 1 104 ? 13.867 -11.188 3.16 1 98.5 104 ASP A CA 1
ATOM 812 C C . ASP A 1 104 ? 13.078 -11.273 1.854 1 98.5 104 ASP A C 1
ATOM 814 O O . ASP A 1 104 ? 12.578 -12.336 1.493 1 98.5 104 ASP A O 1
ATOM 818 N N . TYR A 1 105 ? 13.062 -10.219 1.167 1 98.5 105 TYR A N 1
ATOM 819 C CA . TYR A 1 105 ? 12.445 -10.18 -0.155 1 98.5 105 TYR A CA 1
ATOM 820 C C . TYR A 1 105 ? 13.344 -10.836 -1.195 1 98.5 105 TYR A C 1
ATOM 822 O O . TYR A 1 105 ? 12.93 -11.773 -1.878 1 98.5 105 TYR A O 1
ATOM 830 N N . THR A 1 106 ? 14.609 -10.438 -1.285 1 98 106 THR A N 1
ATOM 831 C CA . THR A 1 106 ? 15.477 -10.789 -2.408 1 98 106 THR A CA 1
ATOM 832 C C . THR A 1 106 ? 16.031 -12.203 -2.24 1 98 106 THR A C 1
ATOM 834 O O . THR A 1 106 ? 16.234 -12.914 -3.223 1 98 106 THR A O 1
ATOM 837 N N . GLU A 1 107 ? 16.203 -12.578 -1.054 1 98 107 GLU A N 1
ATOM 838 C CA . GLU A 1 107 ? 16.938 -13.82 -0.829 1 98 107 GLU A CA 1
ATOM 839 C C . GLU A 1 107 ? 16 -14.938 -0.385 1 98 107 GLU A C 1
ATOM 841 O O . GLU A 1 107 ? 16.312 -16.125 -0.583 1 98 107 GLU A O 1
ATOM 846 N N . VAL A 1 108 ? 14.922 -14.602 0.215 1 98.38 108 VAL A N 1
ATOM 847 C CA . VAL A 1 108 ? 14.016 -15.625 0.72 1 98.38 108 VAL A CA 1
ATOM 848 C C . VAL A 1 108 ? 12.781 -15.711 -0.172 1 98.38 108 VAL A C 1
ATOM 850 O O . VAL A 1 108 ? 12.594 -16.688 -0.899 1 98.38 108 VAL A O 1
ATOM 853 N N . HIS A 1 109 ? 12.008 -14.695 -0.243 1 98.81 109 HIS A N 1
ATOM 854 C CA . HIS A 1 109 ? 10.727 -14.703 -0.938 1 98.81 109 HIS A CA 1
ATOM 855 C C . HIS A 1 109 ? 10.906 -14.992 -2.426 1 98.81 109 HIS A C 1
ATOM 857 O O . HIS A 1 109 ? 10.297 -15.914 -2.967 1 98.81 109 HIS A O 1
ATOM 863 N N . ARG A 1 110 ? 11.766 -14.266 -3.047 1 98.31 110 ARG A N 1
ATOM 864 C CA . ARG A 1 110 ? 11.93 -14.336 -4.496 1 98.31 110 ARG A CA 1
ATOM 865 C C . ARG A 1 110 ? 12.594 -15.648 -4.906 1 98.31 110 ARG A C 1
ATOM 867 O O . ARG A 1 110 ? 12.531 -16.047 -6.074 1 98.31 110 ARG A O 1
ATOM 874 N N . SER A 1 111 ? 13.258 -16.312 -3.965 1 97.44 111 SER A N 1
ATOM 875 C CA . SER A 1 111 ? 14.023 -17.516 -4.293 1 97.44 111 SER A CA 1
ATOM 876 C C . SER A 1 111 ? 13.266 -18.781 -3.9 1 97.44 111 SER A C 1
ATOM 878 O O . SER A 1 111 ? 13.75 -19.891 -4.117 1 97.44 111 SER A O 1
ATOM 880 N N . SER A 1 112 ? 12.109 -18.672 -3.381 1 98.31 112 SER A N 1
ATOM 881 C CA . SER A 1 112 ? 11.359 -19.828 -2.906 1 98.31 112 SER A CA 1
ATOM 882 C C . SER A 1 112 ? 10.781 -20.625 -4.07 1 98.31 112 SER A C 1
ATOM 884 O O . SER A 1 112 ? 10.602 -20.094 -5.168 1 98.31 112 SER A O 1
ATOM 886 N N . GLY A 1 113 ? 10.547 -21.906 -3.93 1 98.25 113 GLY A N 1
ATOM 887 C CA . GLY A 1 113 ? 9.914 -22.766 -4.914 1 98.25 113 GLY A CA 1
ATOM 888 C C . GLY A 1 113 ? 8.562 -22.266 -5.379 1 98.25 113 GLY A C 1
ATOM 889 O O . GLY A 1 113 ? 8.344 -22.062 -6.574 1 98.25 113 GLY A O 1
ATOM 890 N N . PRO A 1 114 ? 7.664 -21.984 -4.402 1 98.69 114 PRO A N 1
ATOM 891 C CA . PRO A 1 114 ? 6.336 -21.5 -4.773 1 98.69 114 PRO A CA 1
ATOM 892 C C . PRO A 1 114 ? 6.387 -20.188 -5.562 1 98.69 114 PRO A C 1
ATOM 894 O O . PRO A 1 114 ? 5.574 -19.984 -6.465 1 98.69 114 PRO A O 1
ATOM 897 N N . MET A 1 115 ? 7.301 -19.25 -5.25 1 98.75 115 MET A N 1
ATOM 898 C CA . MET A 1 115 ? 7.453 -18.031 -6.043 1 98.75 115 MET A CA 1
ATOM 899 C C . MET A 1 115 ? 7.895 -18.359 -7.465 1 98.75 115 MET A C 1
ATOM 901 O O . MET A 1 115 ? 7.406 -17.766 -8.422 1 98.75 115 MET A O 1
ATOM 905 N N . ARG A 1 116 ? 8.812 -19.312 -7.633 1 98.06 116 ARG A N 1
ATOM 906 C CA . ARG A 1 116 ? 9.219 -19.75 -8.969 1 98.06 116 ARG A CA 1
ATOM 907 C C . ARG A 1 116 ? 8.039 -20.312 -9.742 1 98.06 116 ARG A C 1
ATOM 909 O O . ARG A 1 116 ? 7.855 -20.016 -10.922 1 98.06 116 ARG A O 1
ATOM 916 N N . ALA A 1 117 ? 7.27 -21.125 -9.125 1 98.25 117 ALA A N 1
ATOM 917 C CA . ALA A 1 117 ? 6.078 -21.688 -9.742 1 98.25 117 ALA A CA 1
ATOM 918 C C . ALA A 1 117 ? 5.094 -20.594 -10.156 1 98.25 117 ALA A C 1
ATOM 920 O O . ALA A 1 117 ? 4.484 -20.672 -11.227 1 98.25 117 ALA A O 1
ATOM 921 N N . PHE A 1 118 ? 4.934 -19.578 -9.336 1 98.75 118 PHE A N 1
ATOM 922 C CA . PHE A 1 118 ? 4.066 -18.438 -9.617 1 98.75 118 PHE A CA 1
ATOM 923 C C . PHE A 1 118 ? 4.539 -17.703 -10.859 1 98.75 118 PHE A C 1
ATOM 925 O O . PHE A 1 118 ? 3.738 -17.359 -11.734 1 98.75 118 PHE A O 1
ATOM 932 N N . LYS A 1 119 ? 5.832 -17.453 -10.875 1 98.06 119 LYS A N 1
ATOM 933 C CA . LYS A 1 119 ? 6.402 -16.75 -12.023 1 98.06 119 LYS A CA 1
ATOM 934 C C . LYS A 1 119 ? 6.176 -17.531 -13.312 1 98.06 119 LYS A C 1
ATOM 936 O O . LYS A 1 119 ? 5.812 -16.969 -14.336 1 98.06 119 LYS A O 1
ATOM 941 N N . GLU A 1 120 ? 6.348 -18.797 -13.266 1 98.25 120 GLU A N 1
ATOM 942 C CA . GLU A 1 120 ? 6.125 -19.641 -14.438 1 98.25 120 GLU A CA 1
ATOM 943 C C . GLU A 1 120 ? 4.656 -19.625 -14.859 1 98.25 120 GLU A C 1
ATOM 945 O O . GLU A 1 120 ? 4.348 -19.484 -16.047 1 98.25 120 GLU A O 1
ATOM 950 N N . ALA A 1 121 ? 3.771 -19.75 -13.922 1 98.31 121 ALA A N 1
ATOM 951 C CA . ALA A 1 121 ? 2.336 -19.828 -14.188 1 98.31 121 ALA A CA 1
ATOM 952 C C . ALA A 1 121 ? 1.813 -18.516 -14.766 1 98.31 121 ALA A C 1
ATOM 954 O O . ALA A 1 121 ? 0.855 -18.516 -15.539 1 98.31 121 ALA A O 1
ATOM 955 N N . THR A 1 122 ? 2.477 -17.359 -14.391 1 98.25 122 THR A N 1
ATOM 956 C CA . THR A 1 122 ? 1.947 -16.062 -14.797 1 98.25 122 THR A CA 1
ATOM 957 C C . THR A 1 122 ? 2.691 -15.547 -16.016 1 98.25 122 THR A C 1
ATOM 959 O O . THR A 1 122 ? 2.328 -14.5 -16.578 1 98.25 122 THR A O 1
ATOM 962 N N . ALA A 1 123 ? 3.75 -16.156 -16.516 1 97 123 ALA A N 1
ATOM 963 C CA . ALA A 1 123 ? 4.609 -15.688 -17.594 1 97 123 ALA A CA 1
ATOM 964 C C . ALA A 1 123 ? 3.807 -15.453 -18.875 1 97 123 ALA A C 1
ATOM 966 O O . ALA A 1 123 ? 4.098 -14.531 -19.641 1 97 123 ALA A O 1
ATOM 967 N N . GLY A 1 124 ? 2.723 -16.109 -19.141 1 96.5 124 GLY A N 1
ATOM 968 C CA . GLY A 1 124 ? 1.952 -15.969 -20.359 1 96.5 124 GLY A CA 1
ATOM 969 C C . GLY A 1 124 ? 0.688 -15.156 -20.188 1 96.5 124 GLY A C 1
ATOM 970 O O . GLY A 1 124 ? -0.054 -14.93 -21.141 1 96.5 124 GLY A O 1
ATOM 971 N N . MET A 1 125 ? 0.529 -14.672 -18.984 1 98 125 MET A N 1
ATOM 972 C CA . MET A 1 125 ? -0.687 -13.906 -18.719 1 98 125 MET A CA 1
ATOM 973 C C . MET A 1 125 ? -0.532 -12.461 -19.172 1 98 125 MET A C 1
ATOM 975 O O . MET A 1 125 ? 0.575 -11.914 -19.172 1 98 125 MET A O 1
ATOM 979 N N . LYS A 1 126 ? -1.677 -11.953 -19.531 1 97.81 126 LYS A N 1
ATOM 980 C CA . LYS A 1 126 ? -1.663 -10.57 -20 1 97.81 126 LYS A CA 1
ATOM 981 C C . LYS A 1 126 ? -2.115 -9.609 -18.906 1 97.81 126 LYS A C 1
ATOM 983 O O . LYS A 1 126 ? -3.254 -9.68 -18.453 1 97.81 126 LYS A O 1
ATOM 988 N N . PHE A 1 127 ? -1.243 -8.703 -18.516 1 98.56 127 PHE A N 1
ATOM 989 C CA . PHE A 1 127 ? -1.528 -7.586 -17.625 1 98.56 127 PHE A CA 1
ATOM 990 C C . PHE A 1 127 ? -0.391 -6.574 -17.641 1 98.56 127 PHE A C 1
ATOM 992 O O . PHE A 1 127 ? 0.719 -6.887 -18.078 1 98.56 127 PHE A O 1
ATOM 999 N N . THR A 1 128 ? -0.668 -5.422 -17.297 1 98.44 128 THR A N 1
ATOM 1000 C CA . THR A 1 128 ? 0.34 -4.387 -17.094 1 98.44 128 THR A CA 1
ATOM 1001 C C . THR A 1 128 ? 0.606 -4.156 -15.617 1 98.44 128 THR A C 1
ATOM 1003 O O . THR A 1 128 ? -0.267 -4.395 -14.781 1 98.44 128 THR A O 1
ATOM 1006 N N . VAL A 1 129 ? 1.794 -3.771 -15.273 1 98.19 129 VAL A N 1
ATOM 1007 C CA . VAL A 1 129 ? 2.18 -3.553 -13.883 1 98.19 129 VAL A CA 1
ATOM 1008 C C . VAL A 1 129 ? 2.773 -2.154 -13.727 1 98.19 129 VAL A C 1
ATOM 1010 O O . VAL A 1 129 ? 3.613 -1.736 -14.523 1 98.19 129 VAL A O 1
ATOM 1013 N N . THR A 1 130 ? 2.332 -1.425 -12.789 1 97.81 130 THR A N 1
ATOM 1014 C CA . THR A 1 130 ? 2.941 -0.177 -12.344 1 97.81 130 THR A CA 1
ATOM 1015 C C . THR A 1 130 ? 3.186 -0.202 -10.836 1 97.81 130 THR A C 1
ATOM 1017 O O . THR A 1 130 ? 2.5 -0.917 -10.102 1 97.81 130 THR A O 1
ATOM 1020 N N . GLY A 1 131 ? 4.176 0.486 -10.414 1 97.5 131 GLY A N 1
ATOM 1021 C CA . GLY A 1 131 ? 4.5 0.548 -9 1 97.5 131 GLY A CA 1
ATOM 1022 C C . GLY A 1 131 ? 5.992 0.5 -8.727 1 97.5 131 GLY A C 1
ATOM 1023 O O . GLY A 1 131 ? 6.801 0.723 -9.625 1 97.5 131 GLY A O 1
ATOM 1024 N N . GLN A 1 132 ? 6.316 0.413 -7.398 1 97.62 132 GLN A N 1
ATOM 1025 C CA . GLN A 1 132 ? 7.719 0.413 -7 1 97.62 132 GLN A CA 1
ATOM 1026 C C . GLN A 1 132 ? 7.879 -0.018 -5.547 1 97.62 132 GLN A C 1
ATOM 1028 O O . GLN A 1 132 ? 6.898 -0.378 -4.891 1 97.62 132 GLN A O 1
ATOM 1033 N N . SER A 1 133 ? 9.156 -0.036 -5.172 1 98.44 133 SER A N 1
ATOM 1034 C CA . SER A 1 133 ? 9.477 -0.396 -3.797 1 98.44 133 SER A CA 1
ATOM 1035 C C . SER A 1 133 ? 9.719 0.845 -2.941 1 98.44 133 SER A C 1
ATOM 1037 O O . SER A 1 133 ? 10.016 1.919 -3.469 1 98.44 133 SER A O 1
ATOM 1039 N N . PHE A 1 134 ? 9.531 0.647 -1.698 1 98.5 134 PHE A N 1
ATOM 1040 C CA . PHE A 1 134 ? 9.641 1.7 -0.695 1 98.5 134 PHE A CA 1
ATOM 1041 C C . PHE A 1 134 ? 10.258 1.163 0.588 1 98.5 134 PHE A C 1
ATOM 1043 O O . PHE A 1 134 ? 10.445 -0.046 0.735 1 98.5 134 PHE A O 1
ATOM 1050 N N . TYR A 1 135 ? 10.578 2.102 1.501 1 98.19 135 TYR A N 1
ATOM 1051 C CA . TYR A 1 135 ? 10.875 1.803 2.896 1 98.19 135 TYR A CA 1
ATOM 1052 C C . TYR A 1 135 ? 9.922 2.541 3.83 1 98.19 135 TYR A C 1
ATOM 1054 O O . TYR A 1 135 ? 9.664 3.734 3.648 1 98.19 135 TYR A O 1
ATOM 1062 N N . GLU A 1 136 ? 9.344 1.855 4.812 1 97.94 136 GLU A N 1
ATOM 1063 C CA . GLU A 1 136 ? 8.516 2.506 5.82 1 97.94 136 GLU A CA 1
ATOM 1064 C C . GLU A 1 136 ? 9.32 3.521 6.629 1 97.94 136 GLU A C 1
ATOM 1066 O O . GLU A 1 136 ? 10.484 3.289 6.938 1 97.94 136 GLU A O 1
ATOM 1071 N N . SER A 1 137 ? 8.695 4.617 6.926 1 93.88 137 SER A N 1
ATOM 1072 C CA . SER A 1 137 ? 9.352 5.68 7.68 1 93.88 137 SER A CA 1
ATOM 1073 C C . SER A 1 137 ? 9.18 5.48 9.18 1 93.88 137 SER A C 1
ATOM 1075 O O . SER A 1 137 ? 10.016 5.93 9.969 1 93.88 137 SER A O 1
ATOM 1077 N N . ASN A 1 138 ? 8.016 4.934 9.641 1 85.75 138 ASN A N 1
ATOM 1078 C CA . ASN A 1 138 ? 7.543 4.781 11.008 1 85.75 138 ASN A CA 1
ATOM 1079 C C . ASN A 1 138 ? 7.113 6.117 11.609 1 85.75 138 ASN A C 1
ATOM 1081 O O . ASN A 1 138 ? 7.176 6.309 12.82 1 85.75 138 ASN A O 1
ATOM 1085 N N . ILE A 1 139 ? 6.91 7.172 10.82 1 91.62 139 ILE A N 1
ATOM 1086 C CA . ILE A 1 139 ? 6.227 8.391 11.234 1 91.62 139 ILE A CA 1
ATOM 1087 C C . ILE A 1 139 ? 4.723 8.141 11.312 1 91.62 139 ILE A C 1
ATOM 1089 O O . ILE A 1 139 ? 3.994 8.883 11.977 1 91.62 139 ILE A O 1
ATOM 1093 N N . GLY A 1 140 ? 4.215 7.055 10.945 1 96.31 140 GLY A N 1
ATOM 1094 C CA . GLY A 1 140 ? 2.877 6.492 11.047 1 96.31 140 GLY A CA 1
ATOM 1095 C C . GLY A 1 140 ? 2.842 5.156 11.758 1 96.31 140 GLY A C 1
ATOM 1096 O O . GLY A 1 140 ? 3.469 4.992 12.812 1 96.31 140 GLY A O 1
ATOM 1097 N N . TYR A 1 141 ? 1.904 4.355 11.305 1 97.44 141 TYR A N 1
ATOM 1098 C CA . TYR A 1 141 ? 1.81 3.021 11.891 1 97.44 141 TYR A CA 1
ATOM 1099 C C . TYR A 1 141 ? 1.156 2.049 10.914 1 97.44 141 TYR A C 1
ATOM 1101 O O . TYR A 1 141 ? 0.426 2.463 10.008 1 97.44 141 TYR A O 1
ATOM 1109 N N . MET A 1 142 ? 1.522 0.847 11.141 1 96.88 142 MET A N 1
ATOM 1110 C CA . MET A 1 142 ? 0.914 -0.273 10.43 1 96.88 142 MET A CA 1
ATOM 1111 C C . MET A 1 142 ? 0.203 -1.211 11.398 1 96.88 142 MET A C 1
ATOM 1113 O O . MET A 1 142 ? 0.615 -1.349 12.547 1 96.88 142 MET A O 1
ATOM 1117 N N . MET B 1 1 ? -90.938 48.031 26.125 1 24.28 1 MET B N 1
ATOM 1118 C CA . MET B 1 1 ? -91.812 46.844 26.312 1 24.28 1 MET B CA 1
ATOM 1119 C C . MET B 1 1 ? -91.438 45.75 25.328 1 24.28 1 MET B C 1
ATOM 1121 O O . MET B 1 1 ? -92.062 45.625 24.266 1 24.28 1 MET B O 1
ATOM 1125 N N . VAL B 1 2 ? -90.125 45.656 25.156 1 17.75 2 VAL B N 1
ATOM 1126 C CA . VAL B 1 2 ? -89.375 45.094 24.031 1 17.75 2 VAL B CA 1
ATOM 1127 C C . VAL B 1 2 ? -89.75 43.625 23.906 1 17.75 2 VAL B C 1
ATOM 1129 O O . VAL B 1 2 ? -89.562 42.844 24.875 1 17.75 2 VAL B O 1
ATOM 1132 N N . ALA B 1 3 ? -90.25 43.312 22.812 1 16.66 3 ALA B N 1
ATOM 1133 C CA . ALA B 1 3 ? -90.938 42.25 22.109 1 16.66 3 ALA B CA 1
ATOM 1134 C C . ALA B 1 3 ? -90.125 40.969 22.016 1 16.66 3 ALA B C 1
ATOM 1136 O O . ALA B 1 3 ? -90.625 39.875 22.266 1 16.66 3 ALA B O 1
ATOM 1137 N N . ALA B 1 4 ? -89 40.969 21.266 1 18.22 4 ALA B N 1
ATOM 1138 C CA . ALA B 1 4 ? -89.125 40 20.172 1 18.22 4 ALA B CA 1
ATOM 1139 C C . ALA B 1 4 ? -88.938 38.562 20.656 1 18.22 4 ALA B C 1
ATOM 1141 O O . ALA B 1 4 ? -88.312 38.344 21.688 1 18.22 4 ALA B O 1
ATOM 1142 N N . LEU B 1 5 ? -89 37.625 19.703 1 20.52 5 LEU B N 1
ATOM 1143 C CA . LEU B 1 5 ? -89.625 36.344 19.281 1 20.52 5 LEU B CA 1
ATOM 1144 C C . LEU B 1 5 ? -88.75 35.156 19.781 1 20.52 5 LEU B C 1
ATOM 1146 O O . LEU B 1 5 ? -87.562 35.312 20.016 1 20.52 5 LEU B O 1
ATOM 1150 N N . SER B 1 6 ? -89.125 33.969 19.469 1 17.48 6 SER B N 1
ATOM 1151 C CA . SER B 1 6 ? -89.625 32.656 19.844 1 17.48 6 SER B CA 1
ATOM 1152 C C . SER B 1 6 ? -88.562 31.594 19.75 1 17.48 6 SER B C 1
ATOM 1154 O O . SER B 1 6 ? -88.312 30.859 20.719 1 17.48 6 SER B O 1
ATOM 1156 N N . ALA B 1 7 ? -88.5 30.859 18.578 1 19.66 7 ALA B N 1
ATOM 1157 C CA . ALA B 1 7 ? -88.875 29.438 18.453 1 19.66 7 ALA B CA 1
ATOM 1158 C C . ALA B 1 7 ? -87.625 28.562 18.719 1 19.66 7 ALA B C 1
ATOM 1160 O O . ALA B 1 7 ? -86.5 29.031 18.641 1 19.66 7 ALA B O 1
ATOM 1161 N N . ARG B 1 8 ? -87.688 27.172 18.5 1 18.67 8 ARG B N 1
ATOM 1162 C CA . ARG B 1 8 ? -87.75 25.766 18.922 1 18.67 8 ARG B CA 1
ATOM 1163 C C . ARG B 1 8 ? -86.562 24.984 18.484 1 18.67 8 ARG B C 1
ATOM 1165 O O . ARG B 1 8 ? -86.125 24.078 19.188 1 18.67 8 ARG B O 1
ATOM 1172 N N . ASP B 1 9 ? -86.125 24.938 17.094 1 17.89 9 ASP B N 1
ATOM 1173 C CA . ASP B 1 9 ? -86.125 23.625 16.438 1 17.89 9 ASP B CA 1
ATOM 1174 C C . ASP B 1 9 ? -84.938 22.797 16.938 1 17.89 9 ASP B C 1
ATOM 1176 O O . ASP B 1 9 ? -83.875 23.328 17.281 1 17.89 9 ASP B O 1
ATOM 1180 N N . ASN B 1 10 ? -85 21.344 17.062 1 18.62 10 ASN B N 1
ATOM 1181 C CA . ASN B 1 10 ? -84.875 19.984 17.578 1 18.62 10 ASN B CA 1
ATOM 1182 C C . ASN B 1 10 ? -83.562 19.375 17.094 1 18.62 10 ASN B C 1
ATOM 1184 O O . ASN B 1 10 ? -83.062 18.406 17.672 1 18.62 10 ASN B O 1
ATOM 1188 N N . TRP B 1 11 ? -83.312 19.438 15.68 1 18.56 11 TRP B N 1
ATOM 1189 C CA . TRP B 1 11 ? -83.062 18.141 15.055 1 18.56 11 TRP B CA 1
ATOM 1190 C C . TRP B 1 11 ? -81.75 17.531 15.586 1 18.56 11 TRP B C 1
ATOM 1192 O O . TRP B 1 11 ? -81.75 16.391 16.078 1 18.56 11 TRP B O 1
ATOM 1202 N N . GLY B 1 12 ? -80.688 17.359 14.633 1 18.86 12 GLY B N 1
ATOM 1203 C CA . GLY B 1 12 ? -80.062 16.188 14.016 1 18.86 12 GLY B CA 1
ATOM 1204 C C . GLY B 1 12 ? -78.812 15.719 14.742 1 18.86 12 GLY B C 1
ATOM 1205 O O . GLY B 1 12 ? -77.875 16.453 14.844 1 18.86 12 GLY B O 1
ATOM 1206 N N . LEU B 1 13 ? -79 14.961 15.875 1 22.23 13 LEU B N 1
ATOM 1207 C CA . LEU B 1 13 ? -78.125 14.234 16.766 1 22.23 13 LEU B CA 1
ATOM 1208 C C . LEU B 1 13 ? -77.25 13.297 15.984 1 22.23 13 LEU B C 1
ATOM 1210 O O . LEU B 1 13 ? -76.812 12.258 16.5 1 22.23 13 LEU B O 1
ATOM 1214 N N . HIS B 1 14 ? -77.188 13.422 14.57 1 21.84 14 HIS B N 1
ATOM 1215 C CA . HIS B 1 14 ? -76.562 12.227 13.977 1 21.84 14 HIS B CA 1
ATOM 1216 C C . HIS B 1 14 ? -75.188 11.938 14.578 1 21.84 14 HIS B C 1
ATOM 1218 O O . HIS B 1 14 ? -74.25 12.734 14.438 1 21.84 14 HIS B O 1
ATOM 1224 N N . ALA B 1 15 ? -75.125 11.359 15.766 1 20.22 15 ALA B N 1
ATOM 1225 C CA . ALA B 1 15 ? -74 10.836 16.484 1 20.22 15 ALA B CA 1
ATOM 1226 C C . ALA B 1 15 ? -73.25 9.781 15.664 1 20.22 15 ALA B C 1
ATOM 1228 O O . ALA B 1 15 ? -72.375 9.078 16.188 1 20.22 15 ALA B O 1
ATOM 1229 N N . ALA B 1 16 ? -73.812 9.562 14.336 1 21.39 16 ALA B N 1
ATOM 1230 C CA . ALA B 1 16 ? -73.25 8.258 13.922 1 21.39 16 ALA B CA 1
ATOM 1231 C C . ALA B 1 16 ? -71.812 8.094 14.305 1 21.39 16 ALA B C 1
ATOM 1233 O O . ALA B 1 16 ? -71.125 9.086 14.5 1 21.39 16 ALA B O 1
ATOM 1234 N N . ALA B 1 17 ? -71.438 6.793 14.25 1 22.97 17 ALA B N 1
ATOM 1235 C CA . ALA B 1 17 ? -70.562 5.645 14.445 1 22.97 17 ALA B CA 1
ATOM 1236 C C . ALA B 1 17 ? -69.25 5.848 13.727 1 22.97 17 ALA B C 1
ATOM 1238 O O . ALA B 1 17 ? -69.188 5.855 12.492 1 22.97 17 ALA B O 1
ATOM 1239 N N . ALA B 1 18 ? -68.625 7.035 13.93 1 21.98 18 ALA B N 1
ATOM 1240 C CA . ALA B 1 18 ? -67.375 7.113 13.188 1 21.98 18 ALA B CA 1
ATOM 1241 C C . ALA B 1 18 ? -66.625 5.816 13.32 1 21.98 18 ALA B C 1
ATOM 1243 O O . ALA B 1 18 ? -66.312 5.355 14.438 1 21.98 18 ALA B O 1
ATOM 1244 N N . VAL B 1 19 ? -67 4.84 12.383 1 21.17 19 VAL B N 1
ATOM 1245 C CA . VAL B 1 19 ? -66.25 3.633 12.016 1 21.17 19 VAL B CA 1
ATOM 1246 C C . VAL B 1 19 ? -64.75 3.891 12.094 1 21.17 19 VAL B C 1
ATOM 1248 O O . VAL B 1 19 ? -64.25 4.742 11.367 1 21.17 19 VAL B O 1
ATOM 1251 N N . ALA B 1 20 ? -64.312 3.955 13.352 1 23.47 20 ALA B N 1
ATOM 1252 C CA . ALA B 1 20 ? -62.844 3.941 13.602 1 23.47 20 ALA B CA 1
ATOM 1253 C C . ALA B 1 20 ? -62.156 2.871 12.758 1 23.47 20 ALA B C 1
ATOM 1255 O O . ALA B 1 20 ? -62.375 1.675 12.953 1 23.47 20 ALA B O 1
ATOM 1256 N N . THR B 1 21 ? -62.438 3.018 11.375 1 22.59 21 THR B N 1
ATOM 1257 C CA . THR B 1 21 ? -61.688 2.072 10.562 1 22.59 21 THR B CA 1
ATOM 1258 C C . THR B 1 21 ? -60.281 1.851 11.141 1 22.59 21 THR B C 1
ATOM 1260 O O . THR B 1 21 ? -59.562 2.811 11.438 1 22.59 21 THR B O 1
ATOM 1263 N N . LEU B 1 22 ? -60.219 0.805 11.945 1 25 22 LEU B N 1
ATOM 1264 C CA . LEU B 1 22 ? -59 0.133 12.406 1 25 22 LEU B CA 1
ATOM 1265 C C . LEU B 1 22 ? -57.938 0.117 11.305 1 25 22 LEU B C 1
ATOM 1267 O O . LEU B 1 22 ? -58.125 -0.509 10.266 1 25 22 LEU B O 1
ATOM 1271 N N . ALA B 1 23 ? -57.594 1.353 10.836 1 25.09 23 ALA B N 1
ATOM 1272 C CA . ALA B 1 23 ? -56.406 1.341 9.992 1 25.09 23 ALA B CA 1
ATOM 1273 C C . ALA B 1 23 ? -55.375 0.346 10.516 1 25.09 23 ALA B C 1
ATOM 1275 O O . ALA B 1 23 ? -54.875 0.479 11.641 1 25.09 23 ALA B O 1
ATOM 1276 N N . GLY B 1 24 ? -55.75 -0.988 10.43 1 26.14 24 GLY B N 1
ATOM 1277 C CA . GLY B 1 24 ? -54.719 -1.979 10.625 1 26.14 24 GLY B CA 1
ATOM 1278 C C . GLY B 1 24 ? -53.375 -1.547 10.062 1 26.14 24 GLY B C 1
ATOM 1279 O O . GLY B 1 24 ? -53.219 -1.398 8.852 1 26.14 24 GLY B O 1
ATOM 1280 N N . LEU B 1 25 ? -52.844 -0.442 10.609 1 27.97 25 LEU B N 1
ATOM 1281 C CA . LEU B 1 25 ? -51.469 -0.165 10.273 1 27.97 25 LEU B CA 1
ATOM 1282 C C . LEU B 1 25 ? -50.656 -1.455 10.219 1 27.97 25 LEU B C 1
ATOM 1284 O O . LEU B 1 25 ? -50.438 -2.094 11.25 1 27.97 25 LEU B O 1
ATOM 1288 N N . TRP B 1 26 ? -51.094 -2.385 9.391 1 23.67 26 TRP B N 1
ATOM 1289 C CA . TRP B 1 26 ? -50.125 -3.41 9.086 1 23.67 26 TRP B CA 1
ATOM 1290 C C . TRP B 1 26 ? -48.719 -2.814 9.039 1 23.67 26 TRP B C 1
ATOM 1292 O O . TRP B 1 26 ? -48.438 -1.949 8.211 1 23.67 26 TRP B O 1
ATOM 1302 N N . ALA B 1 27 ? -48.125 -2.553 10.188 1 25.5 27 ALA B N 1
ATOM 1303 C CA . ALA B 1 27 ? -46.656 -2.459 10.297 1 25.5 27 ALA B CA 1
ATOM 1304 C C . ALA B 1 27 ? -45.969 -3.375 9.289 1 25.5 27 ALA B C 1
ATOM 1306 O O . ALA B 1 27 ? -46.188 -4.59 9.297 1 25.5 27 ALA B O 1
ATOM 1307 N N . ALA B 1 28 ? -46 -3.055 8.078 1 27.88 28 ALA B N 1
ATOM 1308 C CA . ALA B 1 28 ? -45.062 -3.705 7.168 1 27.88 28 ALA B CA 1
ATOM 1309 C C . ALA B 1 28 ? -43.844 -4.191 7.914 1 27.88 28 ALA B C 1
ATOM 1311 O O . ALA B 1 28 ? -43.312 -3.492 8.789 1 27.88 28 ALA B O 1
ATOM 1312 N N . TYR B 1 29 ? -43.719 -5.457 8.195 1 27.25 29 TYR B N 1
ATOM 1313 C CA . TYR B 1 29 ? -42.531 -6.234 8.484 1 27.25 29 TYR B CA 1
ATOM 1314 C C . TYR B 1 29 ? -41.312 -5.617 7.812 1 27.25 29 TYR B C 1
ATOM 1316 O O . TYR B 1 29 ? -41.25 -5.484 6.586 1 27.25 29 TYR B O 1
ATOM 1324 N N . ASN B 1 30 ? -40.875 -4.492 8.359 1 31.06 30 ASN B N 1
ATOM 1325 C CA . ASN B 1 30 ? -39.469 -4.168 8.086 1 31.06 30 ASN B CA 1
ATOM 1326 C C . ASN B 1 30 ? -38.625 -5.426 7.883 1 31.06 30 ASN B C 1
ATOM 1328 O O . ASN B 1 30 ? -38.25 -6.09 8.852 1 31.06 30 ASN B O 1
ATOM 1332 N N . CYS B 1 31 ? -39.188 -6.371 7.141 1 27.12 31 CYS B N 1
ATOM 1333 C CA . CYS B 1 31 ? -38.156 -7.305 6.727 1 27.12 31 CYS B CA 1
ATOM 1334 C C . CYS B 1 31 ? -36.781 -6.605 6.641 1 27.12 31 CYS B C 1
ATOM 1336 O O . CYS B 1 31 ? -36.625 -5.691 5.836 1 27.12 31 CYS B O 1
ATOM 1338 N N . GLY B 1 32 ? -36.344 -6.172 7.715 1 30.16 32 GLY B N 1
ATOM 1339 C CA . GLY B 1 32 ? -34.938 -5.883 7.77 1 30.16 32 GLY B CA 1
ATOM 1340 C C . GLY B 1 32 ? -34.125 -6.699 6.785 1 30.16 32 GLY B C 1
ATOM 1341 O O . GLY B 1 32 ? -34.031 -7.926 6.902 1 30.16 32 GLY B O 1
ATOM 1342 N N . LYS B 1 33 ? -34.438 -6.703 5.52 1 32.44 33 LYS B N 1
ATOM 1343 C CA . LYS B 1 33 ? -33.375 -7.242 4.668 1 32.44 33 LYS B CA 1
ATOM 1344 C C . LYS B 1 33 ? -32.031 -7.234 5.391 1 32.44 33 LYS B C 1
ATOM 1346 O O . LYS B 1 33 ? -31.703 -6.262 6.066 1 32.44 33 LYS B O 1
ATOM 1351 N N . ALA B 1 34 ? -31.75 -8.297 5.953 1 28.86 34 ALA B N 1
ATOM 1352 C CA . ALA B 1 34 ? -30.328 -8.508 6.188 1 28.86 34 ALA B CA 1
ATOM 1353 C C . ALA B 1 34 ? -29.484 -7.652 5.254 1 28.86 34 ALA B C 1
ATOM 1355 O O . ALA B 1 34 ? -29.469 -7.871 4.039 1 28.86 34 ALA B O 1
ATOM 1356 N N . ALA B 1 35 ? -29.703 -6.461 5.18 1 32.97 35 ALA B N 1
ATOM 1357 C CA . ALA B 1 35 ? -28.562 -5.77 4.598 1 32.97 35 ALA B CA 1
ATOM 1358 C C . ALA B 1 35 ? -27.312 -6.652 4.633 1 32.97 35 ALA B C 1
ATOM 1360 O O . ALA B 1 35 ? -26.859 -7.051 5.707 1 32.97 35 ALA B O 1
ATOM 1361 N N . SER B 1 36 ? -27.344 -7.789 4.094 1 33.75 36 SER B N 1
ATOM 1362 C CA . SER B 1 36 ? -26.219 -8.711 3.998 1 33.75 36 SER B CA 1
ATOM 1363 C C . SER B 1 36 ? -24.922 -8.055 4.453 1 33.75 36 SER B C 1
ATOM 1365 O O . SER B 1 36 ? -24.547 -6.992 3.961 1 33.75 36 SER B O 1
ATOM 1367 N N . ARG B 1 37 ? -24.641 -7.852 5.664 1 35.22 37 ARG B N 1
ATOM 1368 C CA . ARG B 1 37 ? -23.391 -7.414 6.273 1 35.22 37 ARG B CA 1
ATOM 1369 C C . ARG B 1 37 ? -22.203 -7.625 5.324 1 35.22 37 ARG B C 1
ATOM 1371 O O . ARG B 1 37 ? -21.609 -8.703 5.297 1 35.22 37 ARG B O 1
ATOM 1378 N N . ARG B 1 38 ? -22.484 -7.402 4.148 1 41.09 38 ARG B N 1
ATOM 1379 C CA . ARG B 1 38 ? -21.391 -7.449 3.189 1 41.09 38 ARG B CA 1
ATOM 1380 C C . ARG B 1 38 ? -20.047 -7.207 3.879 1 41.09 38 ARG B C 1
ATOM 1382 O O . ARG B 1 38 ? -19.906 -6.238 4.625 1 41.09 38 ARG B O 1
ATOM 1389 N N . HIS B 1 39 ? -19.625 -8.258 4.457 1 50.28 39 HIS B N 1
ATOM 1390 C CA . HIS B 1 39 ? -18.297 -8.234 5.051 1 50.28 39 HIS B CA 1
ATOM 1391 C C . HIS B 1 39 ? -17.484 -7.051 4.531 1 50.28 39 HIS B C 1
ATOM 1393 O O . HIS B 1 39 ? -17.234 -6.945 3.33 1 50.28 39 HIS B O 1
ATOM 1399 N N . GLN B 1 40 ? -17.906 -5.883 5.109 1 65.31 40 GLN B N 1
ATOM 1400 C CA . GLN B 1 40 ? -17.203 -4.68 4.676 1 65.31 40 GLN B CA 1
ATOM 1401 C C . GLN B 1 40 ? -15.711 -4.941 4.527 1 65.31 40 GLN B C 1
ATOM 1403 O O . GLN B 1 40 ? -15.094 -5.539 5.41 1 65.31 40 GLN B O 1
ATOM 1408 N N . LYS B 1 41 ? -15.422 -4.934 3.445 1 90.5 41 LYS B N 1
ATOM 1409 C CA . LYS B 1 41 ? -14 -5.105 3.137 1 90.5 41 LYS B CA 1
ATOM 1410 C C . LYS B 1 41 ? -13.195 -3.875 3.539 1 90.5 41 LYS B C 1
ATOM 1412 O O . LYS B 1 41 ? -13.703 -2.752 3.49 1 90.5 41 LYS B O 1
ATOM 1417 N N . VAL B 1 42 ? -12.109 -4.152 4.188 1 98.31 42 VAL B N 1
ATOM 1418 C CA . VAL B 1 42 ? -11.203 -3.068 4.551 1 98.31 42 VAL B CA 1
ATOM 1419 C C . VAL B 1 42 ? -10.969 -2.162 3.346 1 98.31 42 VAL B C 1
ATOM 1421 O O . VAL B 1 42 ? -10.688 -2.645 2.246 1 98.31 42 VAL B O 1
ATOM 1424 N N . PHE B 1 43 ? -11.234 -0.851 3.57 1 98.62 43 PHE B N 1
ATOM 1425 C CA . PHE B 1 43 ? -11.023 0.179 2.561 1 98.62 43 PHE B CA 1
ATOM 1426 C C . PHE B 1 43 ? -9.594 0.705 2.617 1 98.62 43 PHE B C 1
ATOM 1428 O O . PHE B 1 43 ? -9.094 1.052 3.691 1 98.62 43 PHE B O 1
ATOM 1435 N N . VAL B 1 44 ? -8.938 0.742 1.472 1 98.81 44 VAL B N 1
ATOM 1436 C CA . VAL B 1 44 ? -7.527 1.11 1.422 1 98.81 44 VAL B CA 1
ATOM 1437 C C . VAL B 1 44 ? -7.34 2.316 0.503 1 98.81 44 VAL B C 1
ATOM 1439 O O . VAL B 1 44 ? -7.934 2.381 -0.575 1 98.81 44 VAL B O 1
ATOM 1442 N N . LEU B 1 45 ? -6.586 3.326 0.919 1 98.88 45 LEU B N 1
ATOM 1443 C CA . LEU B 1 45 ? -6.062 4.395 0.076 1 98.88 45 LEU B CA 1
ATOM 1444 C C . LEU B 1 45 ? -4.547 4.281 -0.07 1 98.88 45 LEU B C 1
ATOM 1446 O O . LEU B 1 45 ? -3.826 4.219 0.929 1 98.88 45 LEU B O 1
ATOM 1450 N N . SER B 1 46 ? -4.082 4.098 -1.262 1 98.88 46 SER B N 1
ATOM 1451 C CA . SER B 1 46 ? -2.66 4.105 -1.591 1 98.88 46 SER B CA 1
ATOM 1452 C C . SER B 1 46 ? -2.338 5.191 -2.613 1 98.88 46 SER B C 1
ATOM 1454 O O . SER B 1 46 ? -2.775 5.117 -3.764 1 98.88 46 SER B O 1
ATOM 1456 N N . VAL B 1 47 ? -1.587 6.223 -2.182 1 98.75 47 VAL B N 1
ATOM 1457 C CA . VAL B 1 47 ? -1.23 7.309 -3.088 1 98.75 47 VAL B CA 1
ATOM 1458 C C . VAL B 1 47 ? 0.276 7.555 -3.033 1 98.75 47 VAL B C 1
ATOM 1460 O O . VAL B 1 47 ? 0.897 7.41 -1.978 1 98.75 47 VAL B O 1
ATOM 1463 N N . THR B 1 48 ? 0.828 7.875 -4.148 1 98.81 48 THR B N 1
ATOM 1464 C CA . THR B 1 48 ? 2.232 8.25 -4.27 1 98.81 48 THR B CA 1
ATOM 1465 C C . THR B 1 48 ? 2.367 9.742 -4.578 1 98.81 48 THR B C 1
ATOM 1467 O O . THR B 1 48 ? 1.663 10.266 -5.441 1 98.81 48 THR B O 1
ATOM 1470 N N . LEU B 1 49 ? 3.203 10.391 -3.83 1 98.81 49 LEU B N 1
ATOM 1471 C CA . LEU B 1 49 ? 3.479 11.812 -4.016 1 98.81 49 LEU B CA 1
ATOM 1472 C C . LEU B 1 49 ? 4.914 12.031 -4.488 1 98.81 49 LEU B C 1
ATOM 1474 O O . LEU B 1 49 ? 5.836 11.375 -3.996 1 98.81 49 LEU B O 1
ATOM 1478 N N . ALA B 1 50 ? 5.098 12.938 -5.406 1 98.88 50 ALA B N 1
ATOM 1479 C CA . ALA B 1 50 ? 6.414 13.359 -5.875 1 98.88 50 ALA B CA 1
ATOM 1480 C C . ALA B 1 50 ? 6.621 14.859 -5.648 1 98.88 50 ALA B C 1
ATOM 1482 O O . ALA B 1 50 ? 5.742 15.664 -5.961 1 98.88 50 ALA B O 1
ATOM 1483 N N . PHE B 1 51 ? 7.738 15.203 -5.145 1 98.88 51 PHE B N 1
ATOM 1484 C CA . PHE B 1 51 ? 8.031 16.578 -4.75 1 98.88 51 PHE B CA 1
ATOM 1485 C C . PHE B 1 51 ? 9.133 17.156 -5.633 1 98.88 51 PHE B C 1
ATOM 1487 O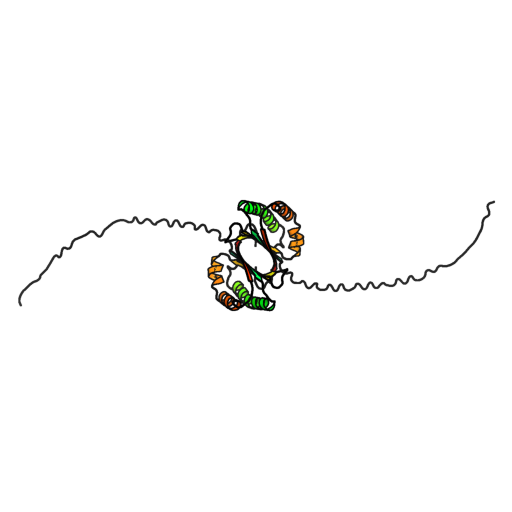 O . PHE B 1 51 ? 10.008 16.438 -6.105 1 98.88 51 PHE B O 1
ATOM 1494 N N . PRO B 1 52 ? 9.094 18.469 -5.785 1 98.69 52 PRO B N 1
ATOM 1495 C CA . PRO B 1 52 ? 10.086 19.094 -6.652 1 98.69 52 PRO B CA 1
ATOM 1496 C C . PRO B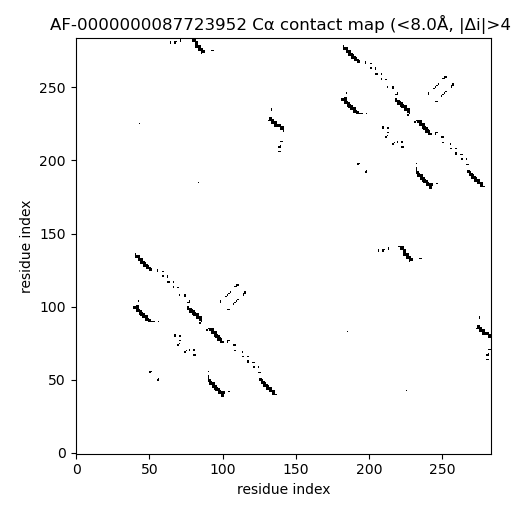 1 52 ? 11.414 19.344 -5.941 1 98.69 52 PRO B C 1
ATOM 1498 O O . PRO B 1 52 ? 12.422 19.641 -6.59 1 98.69 52 PRO B O 1
ATOM 1501 N N . SER B 1 53 ? 11.398 19.297 -4.547 1 98.5 53 SER B N 1
ATOM 1502 C CA . SER B 1 53 ? 12.617 19.562 -3.785 1 98.5 53 SER B CA 1
ATOM 1503 C C . SER B 1 53 ? 12.555 18.906 -2.408 1 98.5 53 SER B C 1
ATOM 1505 O O . SER B 1 53 ? 11.477 18.562 -1.925 1 98.5 53 SER B O 1
ATOM 1507 N N . GLU B 1 54 ? 13.766 18.766 -1.818 1 98.19 54 GLU B N 1
ATOM 1508 C CA . GLU B 1 54 ? 13.844 18.234 -0.458 1 98.19 54 GLU B CA 1
ATOM 1509 C C . GLU B 1 54 ? 13.117 19.156 0.528 1 98.19 54 GLU B C 1
ATOM 1511 O O . GLU B 1 54 ? 12.5 18.672 1.479 1 98.19 54 GLU B O 1
ATOM 1516 N N . ALA B 1 55 ? 13.211 20.375 0.25 1 98.25 55 ALA B N 1
ATOM 1517 C CA . ALA B 1 55 ? 12.555 21.344 1.128 1 98.25 55 ALA B CA 1
ATOM 1518 C C . ALA B 1 55 ? 11.047 21.141 1.134 1 98.25 55 ALA B C 1
ATOM 1520 O O . ALA B 1 55 ? 10.414 21.188 2.191 1 98.25 55 ALA B O 1
ATOM 1521 N N . GLU B 1 56 ? 10.5 20.922 -0.031 1 98.38 56 GLU B N 1
ATOM 1522 C CA . GLU B 1 56 ? 9.062 20.703 -0.124 1 98.38 56 GLU B CA 1
ATOM 1523 C C . GLU B 1 56 ? 8.664 19.406 0.561 1 98.38 56 GLU B C 1
ATOM 1525 O O . GLU B 1 56 ? 7.629 19.344 1.233 1 98.38 56 GLU B O 1
ATOM 1530 N N . LEU B 1 57 ? 9.469 18.406 0.377 1 98.5 57 LEU B N 1
ATOM 1531 C CA . LEU B 1 57 ? 9.211 17.141 1.043 1 98.5 57 LEU B CA 1
ATOM 1532 C C . LEU B 1 57 ? 9.266 17.297 2.559 1 98.5 57 LEU B C 1
ATOM 1534 O O . LEU B 1 57 ? 8.375 16.828 3.27 1 98.5 57 LEU B O 1
ATOM 1538 N N . GLU B 1 58 ? 10.242 17.984 3.029 1 98.12 58 GLU B N 1
ATOM 1539 C CA . GLU B 1 58 ? 10.391 18.172 4.469 1 98.12 58 GLU B CA 1
ATOM 1540 C C . GLU B 1 58 ? 9.219 18.969 5.043 1 98.12 58 GLU B C 1
ATOM 1542 O O . GLU B 1 58 ? 8.773 18.703 6.16 1 98.12 58 GLU B O 1
ATOM 1547 N N . ALA B 1 59 ? 8.766 19.953 4.375 1 98.5 59 ALA B N 1
ATOM 1548 C CA . ALA B 1 59 ? 7.598 20.703 4.801 1 98.5 59 ALA B CA 1
ATOM 1549 C C . ALA B 1 59 ? 6.375 19.812 4.938 1 98.5 59 ALA B C 1
ATOM 1551 O O . ALA B 1 59 ? 5.621 19.906 5.906 1 98.5 59 ALA B O 1
ATOM 1552 N N . PHE B 1 60 ? 6.215 18.953 3.994 1 98.69 60 PHE B N 1
ATOM 1553 C CA . PHE B 1 60 ? 5.105 18.016 4.027 1 98.69 60 PHE B CA 1
ATOM 1554 C C . PHE B 1 60 ? 5.211 17.094 5.238 1 98.69 60 PHE B C 1
ATOM 1556 O O . PHE B 1 60 ? 4.23 16.891 5.957 1 98.69 60 PHE B O 1
ATOM 1563 N N . LEU B 1 61 ? 6.383 16.547 5.434 1 98.31 61 LEU B N 1
ATOM 1564 C CA . LEU B 1 61 ? 6.602 15.633 6.555 1 98.31 61 LEU B CA 1
ATOM 1565 C C . LEU B 1 61 ? 6.316 16.328 7.883 1 98.31 61 LEU B C 1
ATOM 1567 O O . LEU B 1 61 ? 5.801 15.703 8.812 1 98.31 61 LEU B O 1
ATOM 1571 N N . THR B 1 62 ? 6.633 17.547 7.977 1 98.12 62 THR B N 1
ATOM 1572 C CA . THR B 1 62 ? 6.414 18.344 9.188 1 98.12 62 THR B CA 1
ATOM 1573 C C . THR B 1 62 ? 4.926 18.438 9.508 1 98.12 62 THR B C 1
ATOM 1575 O O . THR B 1 62 ? 4.531 18.359 10.68 1 98.12 62 THR B O 1
ATOM 1578 N N . VAL B 1 63 ? 4.129 18.562 8.492 1 98.25 63 VAL B N 1
ATOM 1579 C CA . VAL B 1 63 ? 2.689 18.688 8.68 1 98.25 63 VAL B CA 1
ATOM 1580 C C . VAL B 1 63 ? 2.062 17.312 8.852 1 98.25 63 VAL B C 1
ATOM 1582 O O . VAL B 1 63 ? 1.072 17.156 9.57 1 98.25 63 VAL B O 1
ATOM 1585 N N . TRP B 1 64 ? 2.641 16.312 8.297 1 98.31 64 TRP B N 1
ATOM 1586 C CA . TRP B 1 64 ? 2.145 14.945 8.359 1 98.31 64 TRP B CA 1
ATOM 1587 C C . TRP B 1 64 ? 2.252 14.391 9.773 1 98.31 64 TRP B C 1
ATOM 1589 O O . TRP B 1 64 ? 1.354 13.688 10.242 1 98.31 64 TRP B O 1
ATOM 1599 N N . ARG B 1 65 ? 3.291 14.711 10.5 1 97.75 65 ARG B N 1
ATOM 1600 C CA . ARG B 1 65 ? 3.635 14.086 11.773 1 97.75 65 ARG B CA 1
ATOM 1601 C C . ARG B 1 65 ? 2.52 14.289 12.797 1 97.75 65 ARG B C 1
ATOM 1603 O O . ARG B 1 65 ? 2.008 13.312 13.359 1 97.75 65 ARG B O 1
ATOM 1610 N N . PRO B 1 66 ? 2.049 15.484 13.078 1 97.94 66 PRO B N 1
ATOM 1611 C CA . PRO B 1 66 ? 0.973 15.633 14.062 1 97.94 66 PRO B CA 1
ATOM 1612 C C . PRO B 1 66 ? -0.332 14.984 13.609 1 97.94 66 PRO B C 1
ATOM 1614 O O . PRO B 1 66 ? -1.109 14.508 14.445 1 97.94 66 PRO B O 1
ATOM 1617 N N . LEU B 1 67 ? -0.608 14.906 12.312 1 98.75 67 LEU B N 1
ATOM 1618 C CA . LEU B 1 67 ? -1.791 14.211 11.828 1 98.75 67 LEU B CA 1
ATOM 1619 C C . LEU B 1 67 ? -1.697 12.711 12.125 1 98.75 67 LEU B C 1
ATOM 1621 O O . LEU B 1 67 ? -2.645 12.117 12.641 1 98.75 67 LEU B O 1
ATOM 1625 N N . ALA B 1 68 ? -0.57 12.188 11.797 1 98.56 68 ALA B N 1
ATOM 1626 C CA . ALA B 1 68 ? -0.374 10.758 12.016 1 98.56 68 ALA B CA 1
ATOM 1627 C C . ALA B 1 68 ? -0.531 10.406 13.492 1 98.56 68 ALA B C 1
ATOM 1629 O O . ALA B 1 68 ? -1.133 9.391 13.836 1 98.56 68 ALA B O 1
ATOM 1630 N N . GLU B 1 69 ? 0.011 11.242 14.352 1 98.19 69 GLU B N 1
ATOM 1631 C CA . GLU B 1 69 ? -0.123 11.031 15.789 1 98.19 69 GLU B CA 1
ATOM 1632 C C . GLU B 1 69 ? -1.585 11.086 16.219 1 98.19 69 GLU B C 1
ATOM 1634 O O . GLU B 1 69 ? -2.037 10.25 17.016 1 98.19 69 GLU B O 1
ATOM 1639 N N . TYR B 1 70 ? -2.283 12.07 15.734 1 98.81 70 TYR B N 1
ATOM 1640 C CA . TYR B 1 70 ? -3.701 12.188 16.047 1 98.81 70 TYR B CA 1
ATOM 1641 C C . TYR B 1 70 ? -4.465 10.945 15.609 1 98.81 70 TYR B C 1
ATOM 1643 O O . TYR B 1 70 ? -5.273 10.406 16.375 1 98.81 70 TYR B O 1
ATOM 1651 N N . VAL B 1 71 ? -4.262 10.523 14.359 1 98.88 71 VAL B N 1
ATOM 1652 C CA . VAL B 1 71 ? -4.973 9.383 13.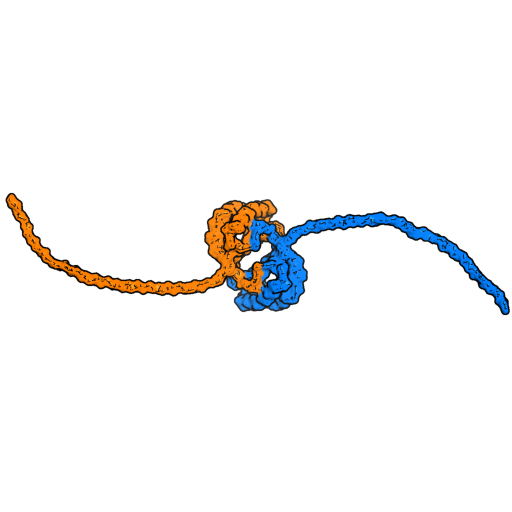781 1 98.88 71 VAL B CA 1
ATOM 1653 C C . VAL B 1 71 ? -4.711 8.133 14.617 1 98.88 71 VAL B C 1
ATOM 1655 O O . VAL B 1 71 ? -5.641 7.41 14.977 1 98.88 71 VAL B O 1
ATOM 1658 N N . LYS B 1 72 ? -3.5 7.949 14.93 1 98.56 72 LYS B N 1
ATOM 1659 C CA . LYS B 1 72 ? -3.117 6.793 15.734 1 98.56 72 LYS B CA 1
ATOM 1660 C C . LYS B 1 72 ? -3.846 6.789 17.078 1 98.56 72 LYS B C 1
ATOM 1662 O O . LYS B 1 72 ? -4.305 5.742 17.531 1 98.56 72 LYS B O 1
ATOM 1667 N N . ARG B 1 73 ? -4.023 7.906 17.656 1 98.44 73 ARG B N 1
ATOM 1668 C CA . ARG B 1 73 ? -4.559 8.008 19 1 98.44 73 ARG B CA 1
ATOM 1669 C C . ARG B 1 73 ? -6.082 8.039 18.984 1 98.44 73 ARG B C 1
ATOM 1671 O O . ARG B 1 73 ? -6.727 7.539 19.922 1 98.44 73 ARG B O 1
ATOM 1678 N N . ASN B 1 74 ? -6.664 8.57 17.922 1 98.75 74 ASN B N 1
ATOM 1679 C CA . ASN B 1 74 ? -8.055 8.977 18.062 1 98.75 74 ASN B CA 1
ATOM 1680 C C . ASN B 1 74 ? -8.953 8.258 17.062 1 98.75 74 ASN B C 1
ATOM 1682 O O . ASN B 1 74 ? -10.18 8.344 17.125 1 98.75 74 ASN B O 1
ATOM 1686 N N . GLU B 1 75 ? -8.359 7.523 16.125 1 98.81 75 GLU B N 1
ATOM 1687 C CA . GLU B 1 75 ? -9.148 6.84 15.102 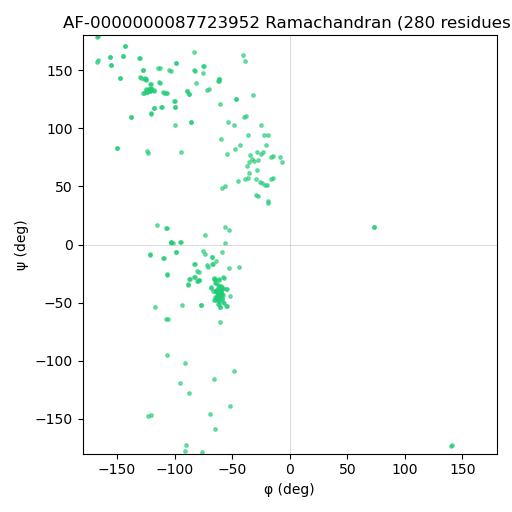1 98.81 75 GLU B CA 1
ATOM 1688 C C . GLU B 1 75 ? -8.859 5.34 15.094 1 98.81 75 GLU B C 1
ATOM 1690 O O . GLU B 1 75 ? -8.211 4.828 14.18 1 98.81 75 GLU B O 1
ATOM 1695 N N . PRO B 1 76 ? -9.469 4.621 16 1 98.62 76 PRO B N 1
ATOM 1696 C CA . PRO B 1 76 ? -9.148 3.197 16.141 1 98.62 76 PRO B CA 1
ATOM 1697 C C . PRO B 1 76 ? -9.602 2.375 14.938 1 98.62 76 PRO B C 1
ATOM 1699 O O . PRO B 1 76 ? -9.148 1.241 14.75 1 98.62 76 PRO B O 1
ATOM 1702 N N . ARG B 1 77 ? -10.484 2.908 14.117 1 98.44 77 ARG B N 1
ATOM 1703 C CA . ARG B 1 77 ? -10.961 2.16 12.961 1 98.44 77 ARG B CA 1
ATOM 1704 C C . ARG B 1 77 ? -10.156 2.514 11.711 1 98.44 77 ARG B C 1
ATOM 1706 O O . ARG B 1 77 ? -10.523 2.139 10.602 1 98.44 77 ARG B O 1
ATOM 1713 N N . THR B 1 78 ? -9.125 3.389 11.859 1 98.81 78 THR B N 1
ATOM 1714 C CA . THR B 1 78 ? -8 3.486 10.93 1 98.81 78 THR B CA 1
ATOM 1715 C C . THR B 1 78 ? -6.914 2.479 11.289 1 98.81 78 THR B C 1
ATOM 1717 O O . THR B 1 78 ? -6.156 2.686 12.234 1 98.81 78 THR B O 1
ATOM 1720 N N . LEU B 1 79 ? -6.844 1.451 10.516 1 98.69 79 LEU B N 1
ATOM 1721 C CA . LEU B 1 79 ? -6.031 0.29 10.867 1 98.69 79 LEU B CA 1
ATOM 1722 C C . LEU B 1 79 ? -4.555 0.552 10.578 1 98.69 79 LEU B C 1
ATOM 1724 O O . LEU B 1 79 ? -3.68 -0.027 11.219 1 98.69 79 LEU B O 1
ATOM 1728 N N . SER B 1 80 ? -4.32 1.358 9.594 1 98.81 80 SER B N 1
ATOM 1729 C CA . SER B 1 80 ? -2.979 1.779 9.203 1 98.81 80 SER B CA 1
ATOM 1730 C C . SER B 1 80 ? -2.982 3.201 8.648 1 98.81 80 SER B C 1
ATOM 1732 O O . SER B 1 80 ? -3.914 3.596 7.949 1 98.81 80 SER B O 1
ATOM 1734 N N . PHE B 1 81 ? -1.984 3.932 8.93 1 98.81 81 PHE B N 1
ATOM 1735 C CA . PHE B 1 81 ? -1.696 5.281 8.469 1 98.81 81 PHE B CA 1
ATOM 1736 C C . PHE B 1 81 ? -0.193 5.527 8.406 1 98.81 81 PHE B C 1
ATOM 1738 O O . PHE B 1 81 ? 0.39 6.062 9.352 1 98.81 81 PHE B O 1
ATOM 1745 N N . GLU B 1 82 ? 0.393 5.094 7.293 1 98.62 82 GLU B N 1
ATOM 1746 C CA . GLU B 1 82 ? 1.849 5.02 7.199 1 98.62 82 GLU B CA 1
ATOM 1747 C C . GLU B 1 82 ? 2.359 5.762 5.969 1 98.62 82 GLU B C 1
ATOM 1749 O O . GLU B 1 82 ? 1.686 5.801 4.938 1 98.62 82 GLU B O 1
ATOM 1754 N N . LEU B 1 83 ? 3.471 6.414 6.094 1 98.44 83 LEU B N 1
ATOM 1755 C CA . LEU B 1 83 ? 4.234 7.035 5.016 1 98.44 83 LEU B CA 1
ATOM 1756 C C . LEU B 1 83 ? 5.5 6.238 4.715 1 98.44 83 LEU B C 1
ATOM 1758 O O . LEU B 1 83 ? 6.234 5.863 5.629 1 98.44 83 LEU B O 1
ATOM 1762 N N . CYS B 1 84 ? 5.742 5.934 3.424 1 98.56 84 CYS B N 1
ATOM 1763 C CA . CYS B 1 84 ? 6.898 5.164 2.98 1 98.56 84 CYS B CA 1
ATOM 1764 C C . CYS B 1 84 ? 7.734 5.965 1.985 1 98.56 84 CYS B C 1
ATOM 1766 O O . CYS B 1 84 ? 7.188 6.641 1.113 1 98.56 84 CYS B O 1
ATOM 1768 N N . HIS B 1 85 ? 9.047 5.895 2.133 1 98.19 85 HIS B N 1
ATOM 1769 C CA . HIS B 1 85 ? 9.961 6.547 1.201 1 98.19 85 HIS B CA 1
ATOM 1770 C C . HIS B 1 85 ? 10.328 5.625 0.045 1 98.19 85 HIS B C 1
ATOM 1772 O O . HIS B 1 85 ? 10.68 4.461 0.26 1 98.19 85 HIS B O 1
ATOM 1778 N N . ALA B 1 86 ? 10.234 6.18 -1.187 1 98.31 86 ALA B N 1
ATOM 1779 C CA . ALA B 1 86 ? 10.672 5.391 -2.332 1 98.31 86 ALA B CA 1
ATOM 1780 C C . ALA B 1 86 ? 12.156 5.039 -2.219 1 98.31 86 ALA B C 1
ATOM 1782 O O . ALA B 1 86 ? 12.961 5.859 -1.774 1 98.31 86 ALA B O 1
ATOM 1783 N N . ASP B 1 87 ? 12.422 3.855 -2.646 1 95.5 87 ASP B N 1
ATOM 1784 C CA . ASP B 1 87 ? 13.797 3.387 -2.518 1 95.5 87 ASP B CA 1
ATOM 1785 C C . ASP B 1 87 ? 14.672 3.945 -3.635 1 95.5 87 ASP B C 1
ATOM 1787 O O . ASP B 1 87 ? 15.891 4.07 -3.473 1 95.5 87 ASP B O 1
ATOM 1791 N N . ASN B 1 88 ? 14.117 4.32 -4.719 1 95.81 88 ASN B N 1
ATOM 1792 C CA . ASN B 1 88 ? 14.898 4.684 -5.902 1 95.81 88 ASN B CA 1
ATOM 17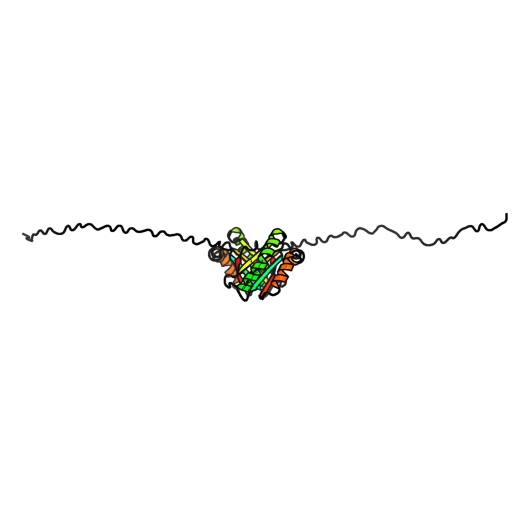93 C C . ASN B 1 88 ? 14.836 6.184 -6.176 1 95.81 88 ASN B C 1
ATOM 1795 O O . ASN B 1 88 ? 15.5 6.68 -7.09 1 95.81 88 ASN B O 1
ATOM 1799 N N . ASP B 1 89 ? 13.992 6.938 -5.559 1 97.56 89 ASP B N 1
ATOM 1800 C CA . ASP B 1 89 ? 13.812 8.375 -5.723 1 97.56 89 ASP B CA 1
ATOM 1801 C C . ASP B 1 89 ? 13.617 9.062 -4.375 1 97.56 89 ASP B C 1
ATOM 1803 O O . ASP B 1 89 ? 12.562 8.93 -3.752 1 97.56 89 ASP B O 1
ATOM 1807 N N . PRO B 1 90 ? 14.523 9.797 -3.922 1 97.44 90 PRO B N 1
ATOM 1808 C CA . PRO B 1 90 ? 14.461 10.367 -2.576 1 97.44 90 PRO B CA 1
ATOM 1809 C C . PRO B 1 90 ? 13.352 11.406 -2.424 1 97.44 90 PRO B C 1
ATOM 1811 O O . PRO B 1 90 ? 13.047 11.828 -1.307 1 97.44 90 PRO B O 1
ATOM 1814 N N . LEU B 1 91 ? 12.711 11.844 -3.549 1 98.75 91 LEU B N 1
ATOM 1815 C CA . LEU B 1 91 ? 11.695 12.891 -3.469 1 98.75 91 LEU B CA 1
ATOM 1816 C C . LEU B 1 91 ? 10.297 12.305 -3.674 1 98.75 91 LEU B C 1
ATOM 1818 O O . LEU B 1 91 ? 9.352 13.039 -3.965 1 98.75 91 LEU B O 1
ATOM 1822 N N . LYS B 1 92 ? 10.258 11.016 -3.578 1 98.75 92 LYS B N 1
ATOM 1823 C CA . LYS B 1 92 ? 8.984 10.32 -3.773 1 98.75 92 LYS B CA 1
ATOM 1824 C C . LYS B 1 92 ? 8.609 9.516 -2.539 1 98.75 92 LYS B C 1
ATOM 1826 O O . LYS B 1 92 ? 9.461 8.852 -1.939 1 98.75 92 LYS B O 1
ATOM 1831 N N . ILE B 1 93 ? 7.332 9.656 -2.131 1 98.75 93 ILE B N 1
ATOM 1832 C CA . ILE B 1 93 ? 6.82 8.906 -0.993 1 98.75 93 ILE B CA 1
ATOM 1833 C C . ILE B 1 93 ? 5.5 8.242 -1.365 1 98.75 93 ILE B C 1
ATOM 1835 O O . ILE B 1 93 ? 4.852 8.633 -2.34 1 98.75 93 ILE B O 1
ATOM 1839 N N . MET B 1 94 ? 5.145 7.242 -0.61 1 98.81 94 MET B N 1
ATOM 1840 C CA . MET B 1 94 ? 3.807 6.66 -0.633 1 98.81 94 MET B CA 1
ATOM 1841 C C . MET B 1 94 ? 3.123 6.812 0.721 1 98.81 94 MET B C 1
ATOM 1843 O O . MET B 1 94 ? 3.744 6.594 1.763 1 98.81 94 MET B O 1
ATOM 1847 N N . VAL B 1 95 ? 1.87 7.277 0.719 1 98.88 95 VAL B N 1
ATOM 1848 C CA . VAL B 1 95 ? 0.985 7.199 1.877 1 98.88 95 VAL B CA 1
ATOM 1849 C C . VAL B 1 95 ? 0.035 6.012 1.721 1 98.88 95 VAL B C 1
ATOM 1851 O O . VAL B 1 95 ? -0.618 5.863 0.685 1 98.88 95 VAL B O 1
ATOM 1854 N N . TYR B 1 96 ? 0.058 5.117 2.705 1 98.81 96 TYR B N 1
ATOM 1855 C CA . TYR B 1 96 ? -0.763 3.912 2.736 1 98.81 96 TYR B CA 1
ATOM 1856 C C . TYR B 1 96 ? -1.715 3.932 3.928 1 98.81 96 TYR B C 1
ATOM 1858 O O . TYR B 1 96 ? -1.277 3.975 5.078 1 98.81 96 TYR B O 1
ATOM 1866 N N . GLU B 1 97 ? -3.039 3.941 3.66 1 98.94 97 GLU B N 1
ATOM 1867 C CA . GLU B 1 97 ? -4.074 4.062 4.684 1 98.94 97 GLU B CA 1
ATOM 1868 C C . GLU B 1 97 ? -5.066 2.906 4.602 1 98.94 97 GLU B C 1
ATOM 1870 O O . GLU B 1 97 ? -5.512 2.539 3.512 1 98.94 97 GLU B O 1
ATOM 1875 N N . ARG B 1 98 ? -5.41 2.289 5.758 1 98.81 98 ARG B N 1
ATOM 1876 C CA . ARG B 1 98 ? -6.406 1.228 5.867 1 98.81 98 ARG B CA 1
ATOM 1877 C C . ARG B 1 98 ? -7.492 1.596 6.867 1 98.81 98 ARG B C 1
ATOM 1879 O O . ARG B 1 98 ? -7.195 2.002 7.992 1 98.81 98 ARG B O 1
ATOM 1886 N N . TYR B 1 99 ? -8.68 1.431 6.441 1 98.75 99 TYR B N 1
ATOM 1887 C CA . TYR B 1 99 ? -9.859 1.714 7.25 1 98.75 99 TYR B CA 1
ATOM 1888 C C . TYR B 1 99 ? -10.766 0.494 7.332 1 98.75 99 TYR B C 1
ATOM 1890 O O . TYR B 1 99 ? -10.977 -0.202 6.336 1 98.75 99 TYR B O 1
ATOM 1898 N N . VAL B 1 100 ? -11.312 0.319 8.461 1 98.31 100 VAL B N 1
ATOM 1899 C CA . VAL B 1 100 ? -12.234 -0.802 8.641 1 98.31 100 VAL B CA 1
ATOM 1900 C C . VAL B 1 100 ? -13.336 -0.739 7.59 1 98.31 100 VAL B C 1
ATOM 1902 O O . VAL B 1 100 ? -13.766 -1.771 7.07 1 98.31 100 VAL B O 1
ATOM 1905 N N . SER B 1 101 ? -13.805 0.477 7.273 1 97.88 101 SER B N 1
ATOM 1906 C CA . SER B 1 101 ? -14.836 0.679 6.262 1 97.88 101 SER B CA 1
ATOM 1907 C C . SER B 1 101 ? -14.609 1.977 5.492 1 97.88 101 SER B C 1
ATOM 1909 O O . SER B 1 101 ? -13.875 2.855 5.949 1 97.88 101 SER B O 1
ATOM 1911 N N . LYS B 1 102 ? -15.227 2.082 4.367 1 97.44 102 LYS B N 1
ATOM 1912 C CA . LYS B 1 102 ? -15.172 3.326 3.604 1 97.44 102 LYS B CA 1
ATOM 1913 C C . LYS B 1 102 ? -15.742 4.492 4.406 1 97.44 102 LYS B C 1
ATOM 1915 O O . LYS B 1 102 ? -15.258 5.621 4.293 1 97.44 102 LYS B O 1
ATOM 1920 N N . SER B 1 103 ? -16.781 4.27 5.176 1 97.62 103 SER B N 1
ATOM 1921 C CA . SER B 1 103 ? -17.391 5.332 5.973 1 97.62 103 SER B CA 1
ATOM 1922 C C . SER B 1 103 ? -16.422 5.848 7.031 1 97.62 103 SER B C 1
ATOM 1924 O O . SER B 1 103 ? -16.438 7.035 7.367 1 97.62 103 SER B O 1
ATOM 1926 N N . ASP B 1 104 ? -15.523 4.977 7.605 1 98.5 104 ASP B N 1
ATOM 1927 C CA . ASP B 1 104 ? -14.5 5.438 8.547 1 98.5 104 ASP B CA 1
ATOM 1928 C C . ASP B 1 104 ? -13.555 6.438 7.887 1 98.5 104 ASP B C 1
ATOM 1930 O O . ASP B 1 104 ? -13.086 7.375 8.531 1 98.5 104 ASP B O 1
ATOM 1934 N N . TYR B 1 105 ? -13.391 6.277 6.656 1 98.5 105 TYR B N 1
ATOM 1935 C CA . TYR B 1 105 ? -12.602 7.219 5.867 1 98.5 105 TYR B CA 1
ATOM 1936 C C . TYR B 1 105 ? -13.398 8.484 5.578 1 98.5 105 TYR B C 1
ATOM 1938 O O . TYR B 1 105 ? -12.961 9.594 5.914 1 98.5 105 TYR B O 1
ATOM 1946 N N . THR B 1 106 ? -14.594 8.367 5.047 1 98 106 THR B N 1
ATOM 1947 C CA . THR B 1 106 ? -15.328 9.5 4.484 1 98 106 THR B CA 1
ATOM 1948 C C . THR B 1 106 ? -15.992 10.32 5.586 1 98 106 THR B C 1
ATOM 1950 O O . THR B 1 106 ? -16.094 11.539 5.477 1 98 106 THR B O 1
ATOM 1953 N N . GLU B 1 107 ? -16.344 9.656 6.598 1 98 107 GLU B N 1
ATOM 1954 C CA . GLU B 1 107 ? -17.188 10.336 7.582 1 98 107 GLU B CA 1
ATOM 1955 C C . GLU B 1 107 ? -16.391 10.672 8.844 1 98 107 GLU B C 1
ATOM 1957 O O . GLU B 1 107 ? -16.75 11.594 9.578 1 98 107 GLU B O 1
ATOM 1962 N N . VAL B 1 108 ? -15.359 9.945 9.109 1 98.38 108 VAL B N 1
ATOM 1963 C CA . VAL B 1 108 ? -14.594 10.172 10.328 1 98.38 108 VAL B CA 1
ATOM 1964 C C . VAL B 1 108 ? -13.258 10.828 9.984 1 98.38 108 VAL B C 1
ATOM 1966 O O . VAL B 1 108 ? -13.039 12 10.281 1 98.38 108 VAL B O 1
ATOM 1969 N N . HIS B 1 109 ? -12.438 10.172 9.273 1 98.81 109 HIS B N 1
ATOM 1970 C CA . HIS B 1 109 ? -11.078 10.633 9.008 1 98.81 109 HIS B CA 1
ATOM 1971 C C . HIS B 1 109 ? -11.078 11.953 8.242 1 98.81 109 HIS B C 1
ATOM 1973 O O . HIS B 1 109 ? -10.453 12.922 8.672 1 98.81 109 HIS B O 1
ATOM 1979 N N . ARG B 1 110 ? -11.797 12.016 7.184 1 98.31 110 ARG B N 1
ATOM 1980 C CA . ARG B 1 110 ? -11.773 13.164 6.285 1 98.31 110 ARG B CA 1
ATOM 1981 C C . ARG B 1 110 ? -12.461 14.367 6.922 1 98.31 110 ARG B C 1
ATOM 1983 O O . ARG B 1 110 ? -12.266 15.508 6.484 1 98.31 110 ARG B O 1
ATOM 1990 N N . SER B 1 111 ? -13.258 14.125 7.949 1 97.38 111 SER B N 1
ATOM 1991 C CA . SER B 1 111 ? -14.047 15.203 8.547 1 97.38 111 SER B CA 1
ATOM 1992 C C . SER B 1 111 ? -13.43 15.68 9.852 1 97.38 111 SER B C 1
ATOM 1994 O O . SER B 1 111 ? -13.953 16.594 10.492 1 97.38 111 SER B O 1
ATOM 1996 N N . SER B 1 112 ? -12.352 15.156 10.266 1 98.38 112 SER B N 1
ATOM 1997 C CA . SER B 1 112 ? -11.742 15.508 11.547 1 98.38 112 SER B CA 1
ATOM 1998 C C . SER B 1 112 ? -11.07 16.875 11.484 1 98.38 112 SER B C 1
ATOM 2000 O O . SER B 1 112 ? -10.711 17.344 10.406 1 98.38 112 SER B O 1
ATOM 2002 N N . GLY B 1 113 ? -10.93 17.578 12.562 1 98.19 113 GLY B N 1
ATOM 2003 C CA . GLY B 1 113 ? -10.234 18.859 12.672 1 98.19 113 GLY B CA 1
ATOM 2004 C C . GLY B 1 113 ? -8.797 18.797 12.172 1 98.19 113 GLY B C 1
ATOM 2005 O O . GLY B 1 113 ? -8.414 19.562 11.289 1 98.19 113 GLY B O 1
ATOM 2006 N N . PRO B 1 114 ? -8.031 17.828 12.703 1 98.69 114 PRO B N 1
ATOM 2007 C CA . PRO B 1 114 ? -6.637 17.703 12.273 1 98.69 114 PRO B CA 1
ATOM 2008 C C . PRO B 1 114 ? -6.5 17.453 10.773 1 98.69 114 PRO B C 1
ATOM 2010 O O . PRO B 1 114 ? -5.566 17.953 10.141 1 98.69 114 PRO B O 1
ATOM 2013 N N . MET B 1 115 ? -7.391 16.672 10.156 1 98.75 115 MET B N 1
ATOM 2014 C CA . MET B 1 115 ? -7.355 16.484 8.703 1 98.75 115 MET B CA 1
ATOM 2015 C C . MET B 1 115 ? -7.625 17.797 7.98 1 98.75 115 MET B C 1
ATOM 2017 O O . MET B 1 115 ? -6.977 18.109 6.98 1 98.75 115 MET B O 1
ATOM 2021 N N . ARG B 1 116 ? -8.562 18.609 8.477 1 98.06 116 ARG B N 1
ATOM 2022 C CA . ARG B 1 116 ? -8.812 19.922 7.891 1 98.06 116 ARG B CA 1
ATOM 2023 C C . ARG B 1 116 ? -7.578 20.797 7.984 1 98.06 116 ARG B C 1
ATOM 2025 O O . ARG B 1 116 ? -7.219 21.484 7.023 1 98.06 116 ARG B O 1
ATOM 2032 N N . ALA B 1 117 ? -6.945 20.812 9.086 1 98.25 117 ALA B N 1
ATOM 2033 C CA . ALA B 1 117 ? -5.719 21.578 9.281 1 98.25 117 ALA B CA 1
ATOM 2034 C C . ALA B 1 117 ? -4.625 21.125 8.328 1 98.25 117 ALA B C 1
ATOM 2036 O O . ALA B 1 117 ? -3.883 21.938 7.777 1 98.25 117 ALA B O 1
ATOM 2037 N N . PHE B 1 118 ? -4.512 19.828 8.094 1 98.69 118 PHE B N 1
ATOM 2038 C CA . PHE B 1 118 ? -3.547 19.25 7.172 1 98.69 118 PHE B CA 1
ATOM 2039 C C . PHE B 1 118 ? -3.801 19.719 5.746 1 98.69 118 PHE B C 1
ATOM 2041 O O . PHE B 1 118 ? -2.871 20.125 5.043 1 98.69 118 PHE B O 1
ATOM 2048 N N . LYS B 1 119 ? -5.062 19.672 5.395 1 98.06 119 LYS B N 1
ATOM 2049 C CA . LYS B 1 119 ? -5.43 20.109 4.051 1 98.06 119 LYS B CA 1
ATOM 2050 C C . LYS B 1 119 ? -5.082 21.594 3.85 1 98.06 119 LYS B C 1
ATOM 2052 O O . LYS B 1 119 ? -4.551 21.969 2.807 1 98.06 119 LYS B O 1
ATOM 2057 N N . GLU B 1 120 ? -5.34 22.375 4.793 1 98.19 120 GLU B N 1
ATOM 2058 C CA . GLU B 1 120 ? -5.02 23.797 4.715 1 98.19 120 GLU B CA 1
ATOM 2059 C C . GLU B 1 120 ? -3.512 24.016 4.629 1 98.19 120 GLU B C 1
ATOM 2061 O O . GLU B 1 120 ? -3.039 24.812 3.811 1 98.19 120 GLU B O 1
ATOM 2066 N N . ALA B 1 121 ? -2.77 23.344 5.445 1 98.25 121 ALA B N 1
ATOM 2067 C CA . ALA B 1 121 ? -1.32 23.516 5.527 1 98.25 121 ALA B CA 1
ATOM 2068 C C . ALA B 1 121 ? -0.643 23.062 4.234 1 98.25 121 ALA B C 1
ATOM 2070 O O . ALA B 1 121 ? 0.409 23.594 3.865 1 98.25 121 ALA B O 1
ATOM 2071 N N . THR B 1 122 ? -1.279 22.062 3.52 1 98.19 122 THR B N 1
ATOM 2072 C CA . THR B 1 122 ? -0.62 21.5 2.346 1 98.19 122 THR B CA 1
ATOM 2073 C C . THR B 1 122 ? -1.161 22.125 1.065 1 98.19 122 THR B C 1
ATOM 2075 O O . THR B 1 122 ? -0.664 21.844 -0.027 1 98.19 122 THR B O 1
ATOM 2078 N N . ALA B 1 123 ? -2.17 22.953 1.064 1 96.94 123 ALA B N 1
ATOM 2079 C CA . ALA B 1 123 ? -2.85 23.531 -0.093 1 96.94 123 ALA B CA 1
ATOM 2080 C C . ALA B 1 123 ? -1.872 24.297 -0.981 1 96.94 123 ALA B C 1
ATOM 2082 O O . ALA B 1 123 ? -1.999 24.281 -2.207 1 96.94 123 ALA B O 1
ATOM 2083 N N . GLY B 1 124 ? -0.808 24.859 -0.504 1 96.31 124 GLY B N 1
ATOM 2084 C CA . GLY B 1 124 ? 0.126 25.656 -1.287 1 96.31 124 GLY B CA 1
ATOM 2085 C C . GLY B 1 124 ? 1.404 24.906 -1.625 1 96.31 124 GLY B C 1
ATOM 2086 O O . GLY B 1 124 ? 2.277 25.453 -2.311 1 96.31 124 GLY B O 1
ATOM 2087 N N . MET B 1 125 ? 1.435 23.688 -1.205 1 97.94 125 MET B N 1
ATOM 2088 C CA . MET B 1 125 ? 2.65 22.906 -1.451 1 97.94 125 MET B CA 1
ATOM 2089 C C . MET B 1 125 ? 2.646 22.328 -2.859 1 97.94 125 MET B C 1
ATOM 2091 O O . MET B 1 125 ? 1.586 22.031 -3.41 1 97.94 125 MET B O 1
ATOM 2095 N N . LYS B 1 126 ? 3.852 22.219 -3.318 1 97.69 126 LYS B N 1
ATOM 2096 C CA . LYS B 1 126 ? 3.986 21.688 -4.672 1 97.69 126 LYS B CA 1
ATOM 2097 C C . LYS B 1 126 ? 4.352 20.203 -4.641 1 97.69 126 LYS B C 1
ATOM 2099 O O . LYS B 1 126 ? 5.41 19.828 -4.129 1 97.69 126 LYS B O 1
ATOM 2104 N N . PHE B 1 127 ? 3.484 19.344 -5.195 1 98.56 127 PHE B N 1
ATOM 2105 C CA . PHE B 1 127 ? 3.725 17.922 -5.438 1 98.56 127 PHE B CA 1
ATOM 2106 C C . PHE B 1 127 ? 2.662 17.359 -6.367 1 98.56 127 PHE B C 1
ATOM 2108 O O . PHE B 1 127 ? 1.603 17.953 -6.555 1 98.56 127 PHE B O 1
ATOM 2115 N N . THR B 1 128 ? 2.979 16.312 -6.953 1 98.44 128 THR B N 1
ATOM 2116 C CA . THR B 1 128 ? 2.021 15.555 -7.75 1 98.44 128 THR B CA 1
ATOM 2117 C C . THR B 1 128 ? 1.575 14.305 -7.008 1 98.44 128 THR B C 1
ATOM 2119 O O . THR B 1 128 ? 2.314 13.766 -6.176 1 98.44 128 THR B O 1
ATOM 2122 N N . VAL B 1 129 ? 0.369 13.859 -7.246 1 98.19 129 VAL B N 1
ATOM 2123 C CA . VAL B 1 129 ? -0.184 12.695 -6.574 1 98.19 129 VAL B CA 1
ATOM 2124 C C . VAL B 1 129 ? -0.708 11.703 -7.609 1 98.19 129 VAL B C 1
ATOM 2126 O O . VAL B 1 129 ? -1.407 12.086 -8.547 1 98.19 129 VAL B O 1
ATOM 2129 N N . THR B 1 130 ? -0.348 10.492 -7.5 1 97.81 130 THR B N 1
ATOM 2130 C CA . THR B 1 130 ? -0.937 9.383 -8.234 1 97.81 130 THR B CA 1
ATOM 2131 C C . THR B 1 130 ? -1.378 8.273 -7.285 1 97.81 130 THR B C 1
ATOM 2133 O O . THR B 1 130 ? -0.831 8.141 -6.188 1 97.81 130 THR B O 1
ATOM 2136 N N . GLY B 1 131 ? -2.379 7.57 -7.672 1 97.5 131 GLY B N 1
ATOM 2137 C CA . GLY B 1 131 ? -2.881 6.477 -6.852 1 97.5 131 GLY B CA 1
ATOM 2138 C C . GLY B 1 131 ? -4.395 6.383 -6.848 1 97.5 131 GLY B C 1
ATOM 2139 O O . GLY B 1 131 ? -5.059 6.961 -7.711 1 97.5 131 GLY B O 1
ATOM 2140 N N . GLN B 1 132 ? -4.906 5.469 -5.965 1 97.62 132 GLN B N 1
ATOM 2141 C CA . GLN B 1 132 ? -6.348 5.242 -5.902 1 97.62 132 GLN B CA 1
ATOM 2142 C C . GLN B 1 132 ? -6.723 4.43 -4.668 1 97.62 132 GLN B C 1
ATOM 2144 O O . GLN B 1 132 ? -5.863 4.113 -3.842 1 97.62 132 GLN B O 1
ATOM 2149 N N . SER B 1 133 ? -8.039 4.238 -4.59 1 98.44 133 SER B N 1
ATOM 2150 C CA . SER B 1 133 ? -8.562 3.449 -3.48 1 98.44 133 SER B CA 1
ATOM 2151 C C . SER B 1 133 ? -8.836 2.01 -3.904 1 98.44 133 SER B C 1
ATOM 2153 O O . SER B 1 133 ? -8.992 1.728 -5.094 1 98.44 133 SER B O 1
ATOM 2155 N N . PHE B 1 134 ? -8.828 1.181 -2.928 1 98.5 134 PHE B N 1
ATOM 2156 C CA . PHE B 1 134 ? -9 -0.257 -3.098 1 98.5 134 PHE B CA 1
ATOM 2157 C C . PHE B 1 134 ? -9.82 -0.844 -1.956 1 98.5 134 PHE B C 1
ATOM 2159 O O . PHE B 1 134 ? -10.109 -0.156 -0.974 1 98.5 134 PHE B O 1
ATOM 2166 N N . TYR B 1 135 ? -10.195 -2.125 -2.123 1 98.19 135 TYR B N 1
ATOM 2167 C CA . TYR B 1 135 ? -10.695 -2.971 -1.045 1 98.19 135 TYR B CA 1
ATOM 2168 C C . TYR B 1 135 ? -9.828 -4.211 -0.88 1 98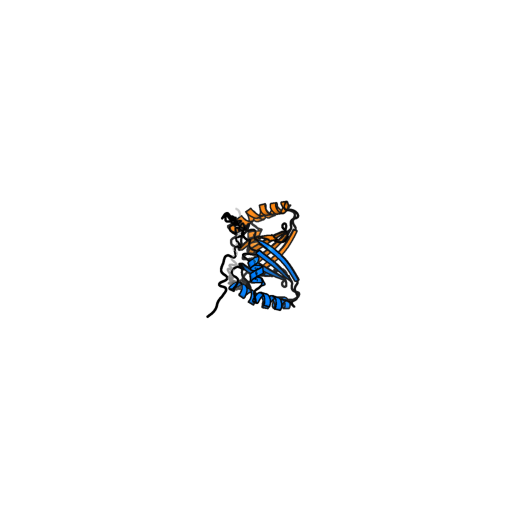.19 135 TYR B C 1
ATOM 2170 O O . TYR B 1 135 ? -9.477 -4.867 -1.864 1 98.19 135 TYR B O 1
ATOM 2178 N N . GLU B 1 136 ? -9.422 -4.539 0.342 1 98 136 GLU B N 1
ATOM 2179 C CA . GLU B 1 136 ? -8.695 -5.777 0.604 1 98 136 GLU B CA 1
ATOM 2180 C C . GLU B 1 136 ? -9.539 -7 0.242 1 98 136 GLU B C 1
ATOM 2182 O O . GLU B 1 136 ? -10.75 -7.016 0.466 1 98 136 GLU B O 1
ATOM 2187 N N . SER B 1 137 ? -8.883 -7.957 -0.311 1 94.19 137 SER B N 1
ATOM 2188 C CA . SER B 1 137 ? -9.562 -9.18 -0.717 1 94.19 137 SER B CA 1
ATOM 2189 C C . SER B 1 137 ? -9.609 -10.195 0.425 1 94.19 137 SER B C 1
ATOM 2191 O O . SER B 1 137 ? -10.523 -11.016 0.491 1 94.19 137 SER B O 1
ATOM 2193 N N . ASN B 1 138 ? -8.547 -10.258 1.281 1 85.94 138 ASN B N 1
ATOM 2194 C CA . ASN B 1 138 ? -8.273 -11.211 2.348 1 85.94 138 ASN B CA 1
ATOM 2195 C C . ASN B 1 138 ? -7.859 -12.57 1.786 1 85.94 138 ASN B C 1
ATOM 2197 O O . ASN B 1 138 ? -8.062 -13.602 2.432 1 85.94 138 ASN B O 1
ATOM 2201 N N . ILE B 1 139 ? -7.496 -12.672 0.499 1 91.5 139 ILE B N 1
ATOM 2202 C CA . ILE B 1 139 ? -6.805 -13.828 -0.06 1 91.5 139 ILE B CA 1
ATOM 2203 C C . ILE B 1 139 ? -5.352 -13.836 0.4 1 91.5 139 ILE B C 1
ATOM 2205 O O . ILE B 1 139 ? -4.691 -14.875 0.387 1 91.5 139 ILE B O 1
ATOM 2209 N N . GLY B 1 140 ? -4.848 -12.883 1.026 1 96.25 140 GLY B N 1
ATOM 2210 C CA . GLY B 1 140 ? -3.568 -12.68 1.692 1 96.25 140 GLY B CA 1
ATOM 2211 C C . GLY B 1 140 ? -3.709 -12.359 3.168 1 96.25 140 GLY B C 1
ATOM 2212 O O . GLY B 1 140 ? -4.473 -13.008 3.883 1 96.25 140 GLY B O 1
ATOM 2213 N N . TYR B 1 141 ? -2.775 -11.539 3.6 1 97.5 141 TYR B N 1
ATOM 2214 C CA . TYR B 1 141 ? -2.834 -11.117 4.996 1 97.5 141 TYR B CA 1
ATOM 2215 C C . TYR B 1 141 ? -2.117 -9.781 5.191 1 97.5 141 TYR B C 1
ATOM 2217 O O . TYR B 1 141 ? -1.259 -9.406 4.391 1 97.5 141 TYR B O 1
ATOM 2225 N N . MET B 1 142 ? -2.57 -9.156 6.203 1 96.94 142 MET B N 1
ATOM 2226 C CA . MET B 1 142 ? -1.938 -7.926 6.668 1 96.94 142 MET B CA 1
ATOM 2227 C C . MET B 1 142 ? -1.404 -8.094 8.086 1 96.94 142 MET B C 1
ATOM 2229 O O . MET B 1 142 ? -1.964 -8.852 8.883 1 96.94 142 MET B O 1
#

Solvent-accessible surface area (backbone atoms only — not comparable to full-atom values): 16476 Å² total; per-residue (Å²): 135,82,82,83,81,80,89,74,88,76,89,65,89,68,79,81,85,76,69,77,84,84,76,67,75,64,75,73,73,72,68,62,65,69,67,67,73,59,73,65,42,38,24,32,42,44,37,36,40,41,36,89,40,69,65,50,45,50,54,50,52,62,55,44,41,63,41,32,52,47,42,70,73,72,33,81,53,49,63,23,46,31,46,25,38,32,71,88,40,91,47,29,35,35,42,41,34,32,18,54,30,58,59,46,42,65,64,44,52,65,61,33,68,61,46,49,52,43,52,62,72,48,67,83,57,66,62,49,77,48,71,53,49,28,28,50,65,74,68,32,43,112,136,86,72,87,90,83,91,80,93,79,77,86,71,81,67,74,74,75,74,72,69,72,70,70,69,69,70,70,73,72,66,65,64,68,66,67,73,58,74,65,41,38,23,31,41,44,37,36,38,40,35,89,39,70,68,51,45,50,54,49,52,63,53,44,42,64,42,33,52,47,43,70,74,71,31,82,54,50,62,22,46,28,44,24,38,31,70,87,40,92,49,29,36,34,44,43,35,32,18,55,30,60,60,46,40,65,64,44,51,65,62,34,68,61,47,49,52,43,51,62,72,47,67,82,57,67,63,49,77,48,74,52,49,28,28,50,64,71,66,33,43,111

Secondary structure (DSSP, 8-state):
----------------------------------------PPEEEEEEEE-SSHHHHHHHHHHHHHHHHHHHHH-TTEEEEEEEEESS-TTEEEEEEEESSHHIIIIIGGGSHHHHHHHHHHTT---EEEEEEEEE-SSSB-/----------------------------------------PPEEEEEEEE-SSHHHHHHHHHHHHHHHHHHHHH-TTEEEEEEEEESS-TTEEEEEEEESSHHIIIIIGGGSHHHHHHHHHHTT---EEEEEEEEE-SSSB-